Protein AF-A0A531KJ79-F1 (afdb_monomer_lite)

pLDDT: mean 83.93, std 13.71, range [42.25, 98.25]

Sequence (190 aa):
PTGTLLTWETTQPPELKGKVKYKNDMGAVKLILDGQQRITTIYIIVEGKNPPYYRSEEIKNDVSGLYVNIQTLELEYFKKQTMENNPLWVDLTSVFRGKVKASDIRKELKNRGTLTDDLEDLIDENFEAVRSVMDREFPEQIIPVAASIKEAIDIFYIVNASGVNLTDAELALAQISGYWPEARDLFKAK

Foldseek 3Di:
DLDAWEKEWALDAFADQDPDGDDSVVPIDIGTLPCPVVVQLVCCQLQVDGDPRDDPVNCPDDSFQWWAQLQPRDIDHDDCVPPVPQLSTGRSNCLNVVVDDLVVSQVSCVVVVNDDPVVSVSSNVSSVVSNCVVVDDHHYDYHYHPDDPVRSLVVSCVVCVVPDDDDPVVSVVSVCCRVPVVVVVVVVVD

Radius of gyration: 21.68 Å; chains: 1; bounding box: 56×37×57 Å

Structure (mmCIF, N/CA/C/O backbone):
data_AF-A0A531KJ79-F1
#
_entry.id   AF-A0A531KJ79-F1
#
loop_
_atom_site.group_PDB
_atom_site.id
_atom_site.type_symbol
_atom_site.label_atom_id
_atom_site.label_alt_id
_atom_site.label_comp_id
_atom_site.label_asym_id
_atom_site.label_entity_id
_atom_site.label_seq_id
_atom_site.pdbx_PDB_ins_code
_atom_site.Cartn_x
_atom_site.Cartn_y
_atom_site.Cartn_z
_atom_site.occupancy
_atom_site.B_iso_or_equiv
_atom_site.auth_seq_id
_atom_site.auth_comp_id
_atom_site.auth_asym_id
_atom_site.auth_atom_id
_atom_site.pdbx_PDB_model_num
ATOM 1 N N . PRO A 1 1 ? -6.657 9.236 -8.181 1.00 42.97 1 PRO A N 1
ATOM 2 C CA . PRO A 1 1 ? -6.283 8.194 -9.169 1.00 42.97 1 PRO A CA 1
ATOM 3 C C . PRO A 1 1 ? -5.058 7.412 -8.676 1.00 42.97 1 PRO A C 1
ATOM 5 O O . PRO A 1 1 ? -4.003 8.008 -8.502 1.00 42.97 1 PRO A O 1
ATOM 8 N N . THR A 1 2 ? -5.192 6.109 -8.415 1.00 50.97 2 THR A N 1
ATOM 9 C CA . THR A 1 2 ? -4.069 5.236 -8.004 1.00 50.97 2 THR A CA 1
ATOM 10 C C . THR A 1 2 ? -3.023 5.029 -9.110 1.00 50.97 2 THR A C 1
ATOM 12 O O . THR A 1 2 ? -1.931 4.535 -8.829 1.00 50.97 2 THR A O 1
ATOM 15 N N . GLY A 1 3 ? -3.329 5.480 -10.336 1.00 67.88 3 GLY A N 1
ATOM 16 C CA . GLY A 1 3 ? -2.479 5.406 -11.524 1.00 67.88 3 GLY A CA 1
ATOM 17 C C . GLY A 1 3 ? -2.352 3.979 -12.065 1.00 67.88 3 GLY A C 1
ATOM 18 O O . GLY A 1 3 ? -2.650 3.013 -11.373 1.00 67.88 3 GLY A O 1
ATOM 19 N N . THR A 1 4 ? -1.871 3.846 -13.294 1.00 81.25 4 THR A N 1
ATOM 20 C CA . THR A 1 4 ? -1.579 2.551 -13.935 1.00 81.25 4 THR A CA 1
ATOM 21 C C . THR A 1 4 ? -0.133 2.148 -13.637 1.00 81.25 4 THR A C 1
ATOM 23 O O . THR A 1 4 ? 0.707 3.027 -13.439 1.00 81.25 4 THR A O 1
ATOM 26 N N . LEU A 1 5 ? 0.174 0.856 -13.542 1.00 86.56 5 LEU A N 1
ATOM 27 C CA . LEU A 1 5 ? 1.553 0.361 -13.585 1.00 86.56 5 LEU A CA 1
ATOM 28 C C . LEU A 1 5 ? 2.001 0.274 -15.043 1.00 86.56 5 LEU A C 1
ATOM 30 O O . LEU A 1 5 ? 1.233 -0.191 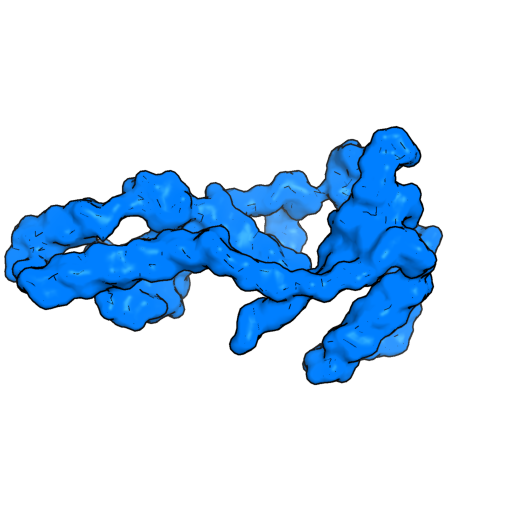-15.881 1.00 86.56 5 LEU A O 1
ATOM 34 N N . LEU A 1 6 ? 3.231 0.687 -15.340 1.00 89.19 6 LEU A N 1
ATOM 35 C CA . LEU A 1 6 ? 3.851 0.417 -16.636 1.00 89.19 6 LEU A CA 1
ATOM 36 C C . LEU A 1 6 ? 4.895 -0.672 -16.447 1.00 89.19 6 LEU A C 1
ATOM 38 O O . LEU A 1 6 ? 5.863 -0.478 -15.703 1.00 89.19 6 LEU A O 1
ATOM 42 N N . THR A 1 7 ? 4.710 -1.799 -17.120 1.00 91.50 7 THR A N 1
ATOM 43 C CA . THR A 1 7 ? 5.644 -2.919 -17.083 1.00 91.50 7 THR A CA 1
ATOM 44 C C . THR A 1 7 ? 6.172 -3.247 -18.469 1.00 91.50 7 THR A C 1
ATOM 46 O O . THR A 1 7 ? 5.567 -2.904 -19.479 1.00 91.50 7 THR A O 1
ATOM 49 N N . TRP A 1 8 ? 7.336 -3.883 -18.526 1.00 92.81 8 TRP A N 1
ATOM 50 C CA . TRP A 1 8 ? 7.955 -4.332 -19.765 1.00 92.81 8 TRP A CA 1
ATOM 51 C C . TRP A 1 8 ? 8.388 -5.780 -19.638 1.00 92.81 8 TRP A C 1
ATOM 53 O O . TRP A 1 8 ? 9.169 -6.129 -18.753 1.00 92.81 8 TRP A O 1
ATOM 63 N N . GLU A 1 9 ? 7.858 -6.625 -20.513 1.00 92.75 9 GLU A N 1
ATOM 64 C CA . GLU A 1 9 ? 8.283 -8.012 -20.629 1.00 92.75 9 GLU A CA 1
ATOM 65 C C . GLU A 1 9 ? 9.467 -8.104 -21.593 1.00 92.75 9 GLU A C 1
ATOM 67 O O . GLU A 1 9 ? 9.436 -7.501 -22.659 1.00 92.75 9 GLU A O 1
ATOM 72 N N . THR A 1 10 ? 10.527 -8.833 -21.241 1.00 89.00 10 THR A N 1
ATOM 73 C CA . THR A 1 10 ? 11.726 -8.952 -22.086 1.00 89.00 10 THR A CA 1
ATOM 74 C C . THR A 1 10 ? 12.512 -10.230 -21.806 1.00 89.00 10 THR A C 1
ATOM 76 O O . THR A 1 10 ? 12.619 -10.674 -20.664 1.00 89.00 10 THR A O 1
ATOM 79 N N . THR A 1 11 ? 13.098 -10.823 -22.847 1.00 87.44 11 THR A N 1
ATOM 80 C CA . THR A 1 11 ? 14.079 -11.924 -22.741 1.00 87.44 11 THR A CA 1
ATOM 81 C C . THR A 1 11 ? 15.524 -11.417 -22.719 1.00 87.44 11 THR A C 1
ATOM 83 O O . THR A 1 11 ? 16.467 -12.202 -22.713 1.00 87.44 11 THR A O 1
ATOM 86 N N . GLN A 1 12 ? 15.716 -10.101 -22.778 1.00 84.38 12 GLN A N 1
ATOM 87 C CA . GLN A 1 12 ? 17.018 -9.440 -22.738 1.00 84.38 12 GLN A CA 1
ATOM 88 C C . GLN A 1 12 ? 16.946 -8.261 -21.760 1.00 84.38 12 GLN A C 1
ATOM 90 O O . GLN A 1 12 ? 17.046 -7.102 -22.174 1.00 84.38 12 GLN A O 1
ATOM 95 N N . PRO A 1 13 ? 16.694 -8.525 -20.465 1.00 82.38 13 PRO A N 1
ATOM 96 C CA . PRO A 1 13 ? 16.628 -7.458 -19.483 1.00 82.38 13 PRO A CA 1
ATOM 97 C C . PRO A 1 13 ? 17.999 -6.782 -19.313 1.00 82.38 13 PRO A C 1
ATOM 99 O O . PRO A 1 13 ? 19.030 -7.456 -19.414 1.00 82.38 13 PRO A O 1
ATOM 102 N N . PRO A 1 14 ? 18.033 -5.474 -18.994 1.00 79.38 14 PRO A N 1
ATOM 103 C CA . PRO A 1 14 ? 19.239 -4.836 -18.473 1.00 79.38 14 PRO A CA 1
ATOM 104 C C . PRO A 1 14 ? 19.623 -5.450 -17.115 1.00 79.38 14 PRO A C 1
ATOM 106 O O . PRO A 1 14 ? 18.902 -6.285 -16.562 1.00 79.38 14 PRO A O 1
ATOM 109 N N . GLU A 1 15 ? 20.755 -5.033 -16.541 1.00 78.06 15 GLU A N 1
ATOM 110 C CA . GLU A 1 15 ? 21.161 -5.539 -15.228 1.00 78.06 15 GLU A CA 1
ATOM 111 C C . GLU A 1 15 ? 20.085 -5.263 -14.163 1.00 78.06 15 GLU A C 1
ATOM 113 O O . GLU A 1 15 ? 19.646 -4.131 -13.945 1.00 78.06 15 GLU A O 1
ATOM 118 N N . LEU A 1 16 ? 19.647 -6.334 -13.498 1.00 75.88 16 LEU A N 1
ATOM 119 C CA . LEU A 1 16 ? 18.601 -6.289 -12.485 1.00 75.88 16 LEU A CA 1
ATOM 120 C C . LEU A 1 16 ? 19.206 -6.117 -11.094 1.00 75.88 16 LEU A C 1
ATOM 122 O O . LEU A 1 16 ? 20.228 -6.717 -10.758 1.00 75.88 16 LEU A O 1
ATOM 126 N N . LYS A 1 17 ? 18.529 -5.342 -10.242 1.00 69.44 17 LYS A N 1
ATOM 127 C CA . LYS A 1 17 ? 18.877 -5.270 -8.820 1.00 69.44 17 LYS A CA 1
ATOM 128 C C . LYS A 1 17 ? 18.601 -6.609 -8.131 1.00 69.44 17 LYS A C 1
ATOM 130 O O . LYS A 1 17 ? 17.535 -7.194 -8.302 1.00 69.44 17 LYS A O 1
ATOM 135 N N . GLY A 1 18 ? 19.520 -7.030 -7.265 1.00 69.19 18 GLY A N 1
ATOM 136 C CA . GLY A 1 18 ? 19.362 -8.204 -6.407 1.00 69.19 18 GLY A CA 1
ATOM 137 C C . GLY A 1 18 ? 20.506 -9.204 -6.547 1.00 69.19 18 GLY A C 1
ATOM 138 O O . GLY A 1 18 ? 21.488 -8.969 -7.242 1.00 69.19 18 GLY A O 1
ATOM 139 N N . LYS A 1 19 ? 20.397 -10.333 -5.840 1.00 69.12 19 LYS A N 1
ATOM 140 C CA . LYS A 1 19 ? 21.416 -11.401 -5.872 1.00 69.12 19 LYS A CA 1
ATOM 141 C C . LYS A 1 19 ? 21.284 -12.317 -7.092 1.00 69.12 19 LYS A C 1
ATOM 143 O O . LYS A 1 19 ? 22.235 -13.013 -7.437 1.00 69.12 19 LYS A O 1
ATOM 148 N N . VAL A 1 20 ? 20.102 -12.356 -7.705 1.00 73.12 20 VAL A N 1
ATOM 149 C CA . VAL A 1 20 ? 19.799 -13.238 -8.833 1.00 73.12 20 VAL A CA 1
ATOM 150 C C . VAL A 1 20 ? 20.130 -12.504 -10.125 1.00 73.12 20 VAL A C 1
ATOM 152 O O . VAL A 1 20 ? 19.496 -11.504 -10.448 1.00 73.12 20 VAL A O 1
ATOM 155 N N . LYS A 1 21 ? 21.121 -13.010 -10.861 1.00 77.69 21 LYS A N 1
ATOM 156 C CA . LYS A 1 21 ? 21.408 -12.552 -12.222 1.00 77.69 21 LYS A CA 1
ATOM 157 C C . LYS A 1 21 ? 20.504 -13.281 -13.209 1.00 77.69 21 LYS A C 1
ATOM 159 O O . LYS A 1 21 ? 20.302 -14.488 -13.066 1.00 77.69 21 LYS A O 1
ATOM 164 N N . TYR A 1 22 ? 19.992 -12.547 -14.194 1.00 79.19 22 TYR A N 1
ATOM 165 C CA . TYR A 1 22 ? 19.220 -13.127 -15.287 1.00 79.19 22 TYR A CA 1
ATOM 166 C C . TYR A 1 22 ? 20.048 -14.185 -16.027 1.00 79.19 22 TYR A C 1
ATOM 168 O O . TYR A 1 22 ? 21.250 -14.011 -16.247 1.00 79.19 22 TYR A O 1
ATOM 176 N N . LYS A 1 23 ? 19.395 -15.282 -16.402 1.00 80.06 23 LYS A N 1
ATOM 177 C CA . LYS A 1 23 ? 19.946 -16.341 -17.244 1.00 80.06 23 LYS A CA 1
ATOM 178 C C . LYS A 1 23 ? 18.941 -16.641 -18.352 1.00 80.06 23 LYS A C 1
ATOM 180 O O . LYS A 1 23 ? 17.738 -16.574 -18.124 1.00 80.06 23 LYS A O 1
ATOM 185 N N . ASN A 1 24 ? 19.430 -17.006 -19.534 1.00 77.25 24 ASN A N 1
ATOM 186 C CA . ASN A 1 24 ? 18.585 -17.216 -20.717 1.00 77.25 24 ASN A CA 1
ATOM 187 C C . ASN A 1 24 ? 17.544 -18.342 -20.548 1.00 77.25 24 ASN A C 1
ATOM 189 O O . ASN A 1 24 ? 16.554 -18.371 -21.271 1.00 77.25 24 ASN A O 1
ATOM 193 N N . ASP A 1 25 ? 17.746 -19.260 -19.601 1.00 83.25 25 ASP A N 1
ATOM 194 C CA . ASP A 1 25 ? 16.801 -20.329 -19.254 1.00 83.25 25 ASP A CA 1
ATOM 195 C C . ASP A 1 25 ? 15.598 -19.841 -18.425 1.00 83.25 25 ASP A C 1
ATOM 197 O O . ASP A 1 25 ? 14.619 -20.570 -18.289 1.00 83.25 25 ASP A O 1
ATOM 201 N N . MET A 1 26 ? 15.629 -18.604 -17.913 1.00 83.44 26 MET A N 1
ATOM 202 C CA . MET A 1 26 ? 14.527 -17.996 -17.156 1.00 83.44 26 MET A CA 1
ATOM 203 C C . MET A 1 26 ? 13.376 -17.499 -18.047 1.00 83.44 26 MET A C 1
ATOM 205 O O . MET A 1 26 ? 12.314 -17.163 -17.529 1.00 83.44 26 MET A O 1
ATOM 209 N N . GLY A 1 27 ? 13.563 -17.447 -19.372 1.00 86.88 27 GLY A N 1
ATOM 210 C CA . GLY A 1 27 ? 12.553 -16.949 -20.308 1.00 86.88 27 GLY A CA 1
ATOM 211 C C . GLY A 1 27 ? 12.347 -15.433 -20.220 1.00 86.88 27 GLY A C 1
ATOM 212 O O . GLY A 1 27 ? 13.274 -14.691 -19.889 1.00 86.88 27 GLY A O 1
ATOM 213 N N . ALA A 1 28 ? 11.149 -14.956 -20.565 1.00 85.94 28 ALA A N 1
ATOM 214 C CA . ALA A 1 28 ? 10.816 -13.538 -20.459 1.00 85.94 28 ALA A CA 1
ATOM 215 C C . ALA A 1 28 ? 10.601 -13.141 -18.990 1.00 85.94 28 ALA A C 1
ATOM 217 O O . ALA A 1 28 ? 9.879 -13.814 -18.256 1.00 85.94 28 ALA A O 1
ATOM 218 N N . VAL A 1 29 ? 11.206 -12.031 -18.573 1.00 87.62 29 VAL A N 1
ATOM 219 C CA . VAL A 1 29 ? 10.975 -11.405 -17.265 1.00 87.62 29 VAL A CA 1
ATOM 220 C C . VAL A 1 29 ? 10.136 -10.150 -17.424 1.00 87.62 29 VAL A C 1
ATOM 222 O O . VAL A 1 29 ? 10.207 -9.488 -18.456 1.00 87.62 29 VAL A O 1
ATOM 225 N N . LYS A 1 30 ? 9.381 -9.796 -16.383 1.00 88.88 30 LYS A N 1
ATOM 226 C CA . LYS A 1 30 ? 8.569 -8.580 -16.329 1.00 88.88 30 LYS A CA 1
ATOM 227 C C . LYS A 1 30 ? 9.237 -7.537 -15.432 1.00 88.88 30 LYS A C 1
ATOM 229 O O . LYS A 1 30 ? 9.498 -7.792 -14.258 1.00 88.88 30 LYS A O 1
ATOM 234 N N . LEU A 1 31 ? 9.515 -6.366 -15.992 1.00 88.44 31 LEU A N 1
ATOM 235 C CA . LEU A 1 31 ? 10.171 -5.242 -15.327 1.00 88.44 31 LEU A CA 1
ATOM 236 C C . LEU A 1 31 ? 9.155 -4.144 -15.034 1.00 88.44 31 LEU A C 1
ATOM 238 O O . LEU A 1 31 ? 8.346 -3.821 -15.892 1.00 88.44 31 LEU A O 1
ATOM 242 N N . ILE A 1 32 ? 9.216 -3.538 -13.849 1.00 87.19 32 ILE A N 1
ATOM 243 C CA . ILE A 1 32 ? 8.382 -2.378 -13.503 1.00 87.19 32 ILE A CA 1
ATOM 244 C C . ILE A 1 32 ? 9.120 -1.116 -13.945 1.00 87.19 32 ILE A C 1
ATOM 246 O O . ILE A 1 32 ? 10.174 -0.798 -13.389 1.00 87.19 32 ILE A O 1
ATOM 250 N N . LEU A 1 33 ? 8.569 -0.400 -14.922 1.00 85.44 33 LEU A N 1
ATOM 251 C CA . LEU A 1 33 ? 9.125 0.855 -15.426 1.00 85.44 33 LEU A CA 1
ATOM 252 C C . LEU A 1 33 ? 8.558 2.056 -14.668 1.00 85.44 33 LEU A C 1
ATOM 254 O O . LEU A 1 33 ? 9.326 2.891 -14.205 1.00 85.44 33 LEU A O 1
ATOM 258 N N . ASP A 1 34 ? 7.238 2.097 -14.464 1.00 84.88 34 ASP A N 1
ATOM 259 C CA . ASP A 1 34 ? 6.574 3.110 -13.636 1.00 84.88 34 ASP A CA 1
ATOM 260 C C . ASP A 1 34 ? 5.753 2.481 -12.501 1.00 84.88 34 ASP A C 1
ATOM 262 O O . ASP A 1 34 ? 5.201 1.389 -12.630 1.00 84.88 34 ASP A O 1
ATOM 266 N N . GLY A 1 35 ? 5.675 3.187 -11.369 1.00 83.31 35 GLY A N 1
ATOM 267 C CA . GLY A 1 35 ? 4.962 2.735 -10.173 1.00 83.31 35 GLY A CA 1
ATOM 268 C C . GLY A 1 35 ? 5.824 1.998 -9.146 1.00 83.31 35 GLY A C 1
ATOM 269 O O . GLY A 1 35 ? 5.292 1.473 -8.169 1.00 83.31 35 GLY A O 1
ATOM 270 N N . GLN A 1 36 ? 7.153 2.020 -9.299 1.00 83.62 36 GLN A N 1
ATOM 271 C CA . GLN A 1 36 ? 8.089 1.394 -8.354 1.00 83.62 36 GLN A CA 1
ATOM 272 C C . GLN A 1 36 ? 7.919 1.906 -6.915 1.00 83.62 36 GLN A C 1
ATOM 274 O O . GLN A 1 36 ? 7.925 1.118 -5.972 1.00 83.62 36 GLN A O 1
ATOM 279 N N . GLN A 1 37 ? 7.734 3.217 -6.719 1.00 82.44 37 GLN A N 1
ATOM 280 C CA . GLN A 1 37 ? 7.513 3.771 -5.376 1.00 82.44 37 GLN A CA 1
ATOM 281 C C . GLN A 1 37 ? 6.159 3.333 -4.806 1.00 82.44 37 GLN A C 1
ATOM 283 O O . GLN A 1 37 ? 6.095 2.908 -3.659 1.00 82.44 37 GLN A O 1
ATOM 288 N N . ARG A 1 38 ? 5.100 3.349 -5.629 1.00 86.19 38 ARG A N 1
ATOM 289 C CA . ARG A 1 38 ? 3.742 2.941 -5.233 1.00 86.19 38 ARG A CA 1
ATOM 290 C C . ARG A 1 38 ? 3.712 1.488 -4.758 1.00 86.19 38 ARG A C 1
ATOM 292 O O . ARG A 1 38 ? 3.245 1.221 -3.654 1.00 86.19 38 ARG A O 1
ATOM 299 N N . ILE A 1 39 ? 4.270 0.563 -5.544 1.00 87.25 39 ILE A N 1
ATOM 300 C CA . ILE A 1 39 ? 4.302 -0.859 -5.174 1.00 87.25 39 ILE A CA 1
ATOM 301 C C . ILE A 1 39 ? 5.197 -1.110 -3.955 1.00 87.25 39 ILE A C 1
ATOM 303 O O . ILE A 1 39 ? 4.878 -1.951 -3.120 1.00 87.25 39 ILE A O 1
ATOM 307 N N . THR A 1 40 ? 6.278 -0.338 -3.806 1.00 87.81 40 THR A N 1
ATOM 308 C CA . THR A 1 40 ? 7.154 -0.406 -2.629 1.00 87.81 40 THR A CA 1
ATOM 309 C C . THR A 1 40 ? 6.420 0.035 -1.368 1.00 87.81 40 THR A C 1
ATOM 311 O O . THR A 1 40 ? 6.496 -0.651 -0.355 1.00 87.81 40 THR A O 1
ATOM 314 N N . THR A 1 41 ? 5.666 1.135 -1.427 1.00 88.56 41 THR A N 1
ATOM 315 C CA . THR A 1 41 ? 4.854 1.611 -0.302 1.00 88.56 41 THR A CA 1
ATOM 316 C C . THR A 1 41 ? 3.797 0.588 0.097 1.00 88.56 41 THR A C 1
ATOM 318 O O . THR A 1 41 ? 3.697 0.256 1.276 1.00 88.56 41 THR A O 1
ATOM 321 N N . ILE A 1 42 ? 3.061 0.038 -0.875 1.00 89.81 42 ILE A N 1
ATOM 322 C CA . ILE A 1 42 ? 2.069 -1.017 -0.620 1.00 89.81 42 ILE A CA 1
ATOM 323 C C . ILE A 1 42 ? 2.744 -2.229 0.027 1.00 89.81 42 ILE A C 1
ATOM 325 O O . ILE A 1 42 ? 2.274 -2.702 1.056 1.00 89.81 42 ILE A O 1
ATOM 329 N N . TYR A 1 43 ? 3.875 -2.692 -0.516 1.00 90.94 43 TYR A N 1
ATOM 330 C CA . TYR A 1 43 ? 4.618 -3.816 0.052 1.00 90.94 43 TYR A CA 1
ATOM 331 C C . TYR A 1 43 ? 5.001 -3.559 1.512 1.00 90.94 43 TYR A C 1
ATOM 333 O O . TYR A 1 43 ? 4.771 -4.418 2.355 1.00 90.94 43 TYR A O 1
ATOM 341 N N . ILE A 1 44 ? 5.558 -2.386 1.833 1.00 92.19 44 ILE A N 1
ATOM 342 C CA . ILE A 1 44 ? 5.994 -2.067 3.201 1.00 92.19 44 ILE A CA 1
ATOM 343 C C . ILE A 1 44 ? 4.808 -2.060 4.167 1.00 92.19 44 ILE A C 1
ATOM 345 O O . ILE A 1 44 ? 4.920 -2.634 5.247 1.00 92.19 44 ILE A O 1
ATOM 349 N N . ILE A 1 45 ? 3.679 -1.462 3.780 1.00 92.50 45 ILE A N 1
ATOM 350 C CA . ILE A 1 45 ? 2.472 -1.403 4.618 1.00 92.50 45 ILE A CA 1
ATOM 351 C C . ILE A 1 45 ? 1.875 -2.800 4.818 1.00 92.50 45 ILE A C 1
ATOM 353 O O . ILE A 1 45 ? 1.478 -3.151 5.921 1.00 92.50 45 ILE A O 1
ATOM 357 N N . VAL A 1 46 ? 1.818 -3.621 3.770 1.00 92.69 46 VAL A N 1
ATOM 358 C CA . VAL A 1 46 ? 1.206 -4.958 3.837 1.00 92.69 46 VAL A CA 1
ATOM 359 C C . VAL A 1 46 ? 2.103 -5.949 4.581 1.00 92.69 46 VAL A C 1
ATOM 361 O O . VAL A 1 46 ? 1.640 -6.705 5.436 1.00 92.69 46 VAL A O 1
ATOM 364 N N . GLU A 1 47 ? 3.403 -5.953 4.285 1.00 92.19 47 GLU A N 1
ATOM 365 C CA . GLU A 1 47 ? 4.357 -6.908 4.854 1.00 92.19 47 GLU A CA 1
ATOM 366 C C . GLU A 1 47 ? 4.946 -6.457 6.195 1.00 92.19 47 GLU A C 1
ATOM 368 O O . GLU A 1 47 ? 5.430 -7.293 6.965 1.00 92.19 47 GLU A O 1
ATOM 373 N N . GLY A 1 48 ? 4.933 -5.154 6.485 1.00 91.81 48 GLY A N 1
ATOM 374 C CA . GLY A 1 48 ? 5.568 -4.566 7.666 1.00 91.81 48 GLY A CA 1
ATOM 375 C C . GLY A 1 48 ? 7.096 -4.626 7.640 1.00 91.81 48 GLY A C 1
ATOM 376 O O . GLY A 1 48 ? 7.731 -4.619 8.694 1.00 91.81 48 GLY A O 1
ATOM 377 N N . LYS A 1 49 ? 7.701 -4.770 6.456 1.00 91.00 49 LYS A N 1
ATOM 378 C CA . LYS A 1 49 ? 9.155 -4.867 6.260 1.00 91.00 49 LYS A CA 1
ATOM 379 C C . LYS A 1 49 ? 9.559 -4.330 4.892 1.00 91.00 49 LYS A C 1
ATOM 381 O O . LYS A 1 49 ? 8.774 -4.341 3.946 1.00 91.00 49 LYS A O 1
ATOM 386 N N . ASN A 1 50 ? 10.823 -3.944 4.774 1.00 89.69 50 ASN A N 1
ATOM 387 C CA . ASN A 1 50 ? 11.394 -3.492 3.510 1.00 89.69 50 ASN A CA 1
ATOM 388 C C . ASN A 1 50 ? 11.430 -4.633 2.473 1.00 89.69 50 ASN A C 1
ATOM 390 O O . ASN A 1 50 ? 11.673 -5.791 2.846 1.00 89.69 50 ASN A O 1
ATOM 394 N N . PRO A 1 51 ? 11.216 -4.344 1.174 1.00 87.75 51 PRO A N 1
ATOM 395 C CA . PRO A 1 51 ? 11.401 -5.342 0.132 1.00 87.75 51 PRO A CA 1
ATOM 396 C C . PRO A 1 51 ? 12.844 -5.867 0.111 1.00 87.75 51 PRO A C 1
ATOM 398 O O . PRO A 1 51 ? 13.780 -5.087 0.282 1.00 87.75 51 PRO A O 1
ATOM 401 N N . PRO A 1 52 ? 13.065 -7.167 -0.156 1.00 84.25 52 PRO A N 1
ATOM 402 C CA . PRO A 1 52 ? 14.383 -7.803 -0.037 1.00 84.25 52 PRO A CA 1
ATOM 403 C C . PRO A 1 52 ? 15.422 -7.309 -1.061 1.00 84.25 52 PRO A C 1
ATOM 405 O O . PRO A 1 52 ? 16.595 -7.669 -0.974 1.00 84.25 52 PRO A O 1
ATOM 408 N N . TYR A 1 53 ? 14.991 -6.521 -2.048 1.00 79.81 53 TYR A N 1
ATOM 409 C CA . TYR A 1 53 ? 15.812 -5.945 -3.113 1.00 79.81 53 TYR A CA 1
ATOM 410 C C . TYR A 1 53 ? 16.176 -4.466 -2.890 1.00 79.81 53 TYR A C 1
ATOM 412 O O . TYR A 1 53 ? 16.917 -3.911 -3.702 1.00 79.81 53 TYR A O 1
ATOM 420 N N . TYR A 1 54 ? 15.700 -3.841 -1.808 1.00 81.12 54 TYR A N 1
ATOM 421 C CA . TYR A 1 54 ? 16.149 -2.519 -1.365 1.00 81.12 54 TYR A CA 1
ATOM 422 C C . TYR A 1 54 ? 16.973 -2.632 -0.085 1.00 81.12 54 TYR A C 1
ATOM 424 O O . TYR A 1 54 ? 16.651 -3.413 0.812 1.00 81.12 54 TYR A O 1
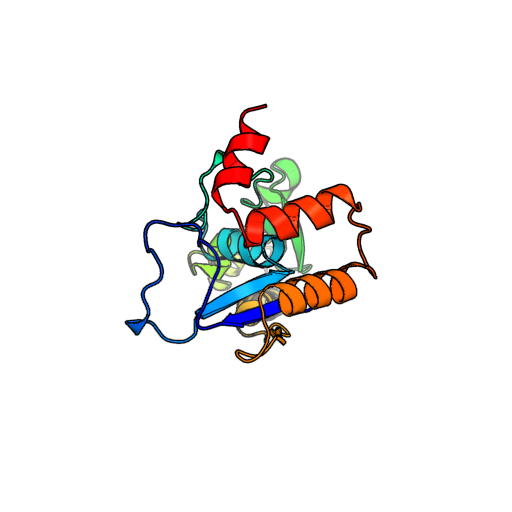ATOM 432 N N . ARG A 1 55 ? 18.024 -1.819 0.021 1.00 79.50 55 ARG A N 1
ATOM 433 C CA . ARG A 1 55 ? 18.671 -1.544 1.308 1.00 79.50 55 ARG A CA 1
ATOM 434 C C . ARG A 1 55 ? 17.888 -0.470 2.060 1.00 79.50 55 ARG A C 1
ATOM 436 O O . ARG A 1 55 ? 17.221 0.357 1.439 1.00 79.50 55 ARG A O 1
ATOM 443 N N . SER A 1 56 ? 17.982 -0.458 3.387 1.00 77.06 56 SER A N 1
ATOM 444 C CA . SER A 1 56 ? 17.245 0.499 4.223 1.00 77.06 56 SER A CA 1
ATOM 445 C C . SER A 1 56 ? 17.563 1.955 3.869 1.00 77.06 56 SER A C 1
ATOM 447 O O . SER A 1 56 ? 16.675 2.796 3.912 1.00 77.06 56 SER A O 1
ATOM 449 N N . GLU A 1 57 ? 18.790 2.250 3.433 1.00 80.44 57 GLU A N 1
ATOM 450 C CA . GLU A 1 57 ? 19.222 3.603 3.059 1.00 80.44 57 GLU A CA 1
ATOM 451 C C . GLU A 1 57 ? 18.623 4.074 1.720 1.00 80.44 57 GLU A C 1
ATOM 453 O O . GLU A 1 57 ? 18.645 5.263 1.405 1.00 80.44 57 GLU A O 1
ATOM 458 N N . GLU A 1 58 ? 18.089 3.155 0.908 1.00 77.25 58 GLU A N 1
ATOM 459 C CA . GLU A 1 58 ? 17.423 3.482 -0.359 1.00 77.25 58 GLU A CA 1
ATOM 460 C C . GLU A 1 58 ? 15.962 3.915 -0.154 1.00 77.25 58 GLU A C 1
ATOM 462 O O . GLU A 1 58 ? 15.367 4.519 -1.051 1.00 77.25 58 GLU A O 1
ATOM 467 N N . ILE A 1 59 ? 15.387 3.642 1.022 1.00 78.81 59 ILE A N 1
ATOM 468 C CA . ILE A 1 59 ? 14.019 4.014 1.384 1.00 78.81 59 ILE A CA 1
ATOM 469 C C . ILE A 1 59 ? 14.072 5.364 2.098 1.00 78.81 59 ILE A C 1
ATOM 471 O O . ILE A 1 59 ? 14.301 5.459 3.298 1.00 78.81 59 ILE A O 1
ATOM 475 N N . LYS A 1 60 ? 13.888 6.435 1.320 1.00 75.00 60 LYS A N 1
ATOM 476 C CA . LYS A 1 60 ? 13.987 7.819 1.816 1.00 75.00 60 LYS A CA 1
ATOM 477 C C . LYS A 1 60 ? 12.847 8.220 2.753 1.00 75.00 60 LYS A C 1
ATOM 479 O O . LYS A 1 60 ? 13.046 9.072 3.609 1.00 75.00 60 LYS A O 1
ATOM 484 N N . ASN A 1 61 ? 11.671 7.628 2.559 1.00 74.56 61 ASN A N 1
ATOM 485 C CA . ASN A 1 61 ? 10.472 7.928 3.329 1.00 74.56 61 ASN A CA 1
ATOM 486 C C . ASN A 1 61 ? 10.035 6.659 4.050 1.00 74.56 61 ASN A C 1
ATOM 488 O O . ASN A 1 61 ? 9.675 5.677 3.396 1.00 74.56 61 ASN A O 1
ATOM 492 N N . ASP A 1 62 ? 10.063 6.691 5.378 1.00 77.56 62 ASP A N 1
ATOM 493 C CA . ASP A 1 62 ? 9.445 5.646 6.179 1.00 77.56 62 ASP A CA 1
ATOM 494 C C . ASP A 1 62 ? 7.923 5.800 6.089 1.00 77.56 62 ASP A C 1
ATOM 496 O O . ASP A 1 62 ? 7.355 6.804 6.512 1.00 77.56 62 ASP A O 1
ATOM 500 N N . VAL A 1 63 ? 7.285 4.818 5.460 1.00 82.69 63 VAL A N 1
ATOM 501 C CA . VAL A 1 63 ? 5.827 4.740 5.297 1.00 82.69 63 VAL A CA 1
ATOM 502 C C . VAL A 1 63 ? 5.194 3.781 6.307 1.00 82.69 63 VAL A C 1
ATOM 504 O O . VAL A 1 63 ? 4.002 3.488 6.218 1.00 82.69 63 VAL A O 1
ATOM 507 N N . SER A 1 64 ? 5.987 3.253 7.245 1.00 82.69 64 SER A N 1
ATOM 508 C CA . SER A 1 64 ? 5.483 2.445 8.350 1.00 82.69 64 SER A CA 1
ATOM 509 C C . SER A 1 64 ? 4.700 3.302 9.352 1.00 82.69 64 SER A C 1
ATOM 511 O O . SER A 1 64 ? 4.806 4.529 9.386 1.00 82.69 64 SER A O 1
ATOM 513 N N . GLY A 1 65 ? 3.862 2.653 10.163 1.00 87.50 65 GLY A N 1
ATOM 514 C CA . GLY A 1 65 ? 3.066 3.353 11.173 1.00 87.50 65 GLY A CA 1
ATOM 515 C C . GLY A 1 65 ? 1.949 4.219 10.587 1.00 87.50 65 GLY A C 1
ATOM 516 O O . GLY A 1 65 ? 1.610 5.250 11.172 1.00 87.50 65 GLY A O 1
ATOM 517 N N . LEU A 1 66 ? 1.395 3.807 9.443 1.00 94.38 66 LEU A N 1
ATOM 518 C CA . LEU A 1 66 ? 0.163 4.356 8.886 1.00 94.38 66 LEU A CA 1
ATOM 519 C C . LEU A 1 66 ? -1.043 3.677 9.550 1.00 94.38 66 LEU A C 1
ATOM 521 O O . LEU A 1 66 ? -1.178 2.452 9.519 1.00 94.38 66 LEU A O 1
ATOM 525 N N . TYR A 1 67 ? -1.913 4.481 10.148 1.00 96.81 67 TYR A N 1
ATOM 526 C CA . TYR A 1 67 ? -3.105 4.032 10.857 1.00 96.81 67 TYR A CA 1
ATOM 527 C C . TYR A 1 67 ? -4.350 4.395 10.060 1.00 96.81 67 TYR A C 1
ATOM 529 O O . TYR A 1 67 ? -4.384 5.418 9.375 1.00 96.81 67 TYR A O 1
ATOM 537 N N . VAL A 1 68 ? -5.379 3.564 10.192 1.00 97.44 68 VAL A N 1
ATOM 538 C CA . VAL A 1 68 ? -6.726 3.827 9.695 1.00 97.44 68 VAL A CA 1
ATOM 539 C C . VAL A 1 68 ? -7.675 4.008 10.868 1.00 97.44 68 VAL A C 1
ATOM 541 O O . VAL A 1 68 ? -7.647 3.229 11.822 1.00 97.44 68 VAL A O 1
ATOM 544 N N . ASN A 1 69 ? -8.523 5.027 10.807 1.00 98.12 69 ASN A N 1
ATOM 545 C CA . ASN A 1 69 ? -9.676 5.111 11.683 1.00 98.12 69 ASN A CA 1
ATOM 546 C C . ASN A 1 69 ? -10.794 4.239 11.104 1.00 98.12 69 ASN A C 1
ATOM 548 O O . ASN A 1 69 ? -11.329 4.539 10.043 1.00 98.12 69 ASN A O 1
ATOM 552 N N . ILE A 1 70 ? -11.161 3.159 11.784 1.00 97.81 70 ILE A N 1
ATOM 553 C CA . ILE A 1 70 ? -12.144 2.193 11.274 1.00 97.81 70 ILE A CA 1
ATOM 554 C C . ILE A 1 70 ? -13.566 2.770 11.230 1.00 97.81 70 ILE A C 1
ATOM 556 O O . ILE A 1 70 ? -14.399 2.268 10.489 1.00 97.81 70 ILE A O 1
ATOM 560 N N . GLN A 1 71 ? -13.858 3.856 11.946 1.00 97.06 71 GLN A N 1
ATOM 561 C CA . GLN A 1 71 ? -15.154 4.524 11.839 1.00 97.06 71 GLN A CA 1
ATOM 562 C C . GLN A 1 71 ? -15.219 5.464 10.624 1.00 97.06 71 GLN A C 1
ATOM 564 O O . GLN A 1 71 ? -16.233 5.496 9.932 1.00 97.06 71 GLN A O 1
ATOM 569 N N . THR A 1 72 ? -14.163 6.245 10.370 1.00 97.12 72 THR A N 1
ATOM 570 C CA . THR A 1 72 ? -14.169 7.320 9.354 1.00 97.12 72 THR A CA 1
ATOM 571 C C . THR A 1 72 ? -13.422 6.977 8.064 1.00 97.12 72 THR A C 1
ATOM 573 O O . THR A 1 72 ? -13.531 7.714 7.088 1.00 97.12 72 THR A O 1
ATOM 576 N N . LEU A 1 73 ? -12.660 5.879 8.050 1.00 97.25 73 LEU A N 1
ATOM 577 C CA . LEU A 1 73 ? -11.697 5.493 7.008 1.00 97.25 73 LEU A CA 1
ATOM 578 C C . LEU A 1 73 ? -10.572 6.516 6.772 1.00 97.25 73 LEU A C 1
ATOM 580 O O . LEU A 1 73 ? -9.865 6.453 5.764 1.00 97.25 73 LEU A O 1
ATOM 584 N N . GLU A 1 74 ? -10.369 7.446 7.705 1.00 96.94 74 GLU A N 1
ATOM 585 C CA . GLU A 1 74 ? -9.263 8.399 7.643 1.00 96.94 74 GLU A CA 1
ATOM 586 C C . GLU A 1 74 ? -7.921 7.690 7.832 1.00 96.94 74 GLU A C 1
ATOM 588 O O . GLU A 1 74 ? -7.781 6.809 8.682 1.00 96.94 74 GLU A O 1
ATOM 593 N N . LEU A 1 75 ? -6.925 8.104 7.045 1.00 95.00 75 LEU A N 1
ATOM 594 C CA . LEU A 1 75 ? -5.561 7.591 7.105 1.00 95.00 75 LEU A CA 1
ATOM 595 C C . LEU A 1 75 ? -4.623 8.652 7.661 1.00 95.00 75 LEU A C 1
ATOM 597 O O . LEU A 1 75 ? -4.513 9.742 7.100 1.00 95.00 75 LEU A O 1
ATOM 601 N N . GLU A 1 76 ? -3.896 8.314 8.720 1.00 95.25 76 GLU A N 1
ATOM 602 C CA . GLU A 1 76 ? -2.914 9.207 9.323 1.00 95.25 76 GLU A CA 1
ATOM 603 C C . GLU A 1 76 ? -1.713 8.440 9.879 1.00 95.25 76 GLU A C 1
ATOM 605 O O . GLU A 1 76 ? -1.823 7.302 10.332 1.00 95.25 76 GLU A O 1
ATOM 610 N N . TYR A 1 77 ? -0.546 9.085 9.882 1.00 93.88 77 TYR A N 1
ATOM 611 C CA . TYR A 1 77 ? 0.591 8.594 10.657 1.00 93.88 77 TYR A CA 1
ATOM 612 C C . TYR A 1 77 ? 0.304 8.702 12.153 1.00 93.88 77 TYR A C 1
ATOM 614 O O . TYR A 1 77 ? -0.418 9.602 12.584 1.00 93.88 77 TYR A O 1
ATOM 622 N N . PHE A 1 78 ? 0.906 7.811 12.943 1.00 92.62 78 PHE A N 1
ATOM 623 C CA . PHE A 1 78 ? 0.651 7.740 14.379 1.00 92.62 78 PHE A CA 1
ATOM 624 C C . PHE A 1 78 ? 0.807 9.090 15.098 1.00 92.62 78 PHE A C 1
ATOM 626 O O . PHE A 1 78 ? 1.891 9.677 15.141 1.00 92.62 78 PHE A O 1
ATOM 633 N N . LYS A 1 79 ? -0.270 9.544 15.747 1.00 93.25 79 LYS A N 1
ATOM 634 C CA . LYS A 1 79 ? -0.290 10.731 16.611 1.00 93.25 79 LYS A CA 1
ATOM 635 C C . LYS A 1 79 ? -0.690 10.326 18.021 1.00 93.25 79 LYS A C 1
ATOM 637 O O . LYS A 1 79 ? -1.867 10.095 18.294 1.00 93.25 79 LYS A O 1
ATOM 642 N N . LYS A 1 80 ? 0.281 10.307 18.941 1.00 91.44 80 LYS A N 1
ATOM 643 C CA . LYS A 1 80 ? 0.087 9.858 20.332 1.00 91.44 80 LYS A CA 1
ATOM 644 C C . LYS A 1 80 ? -1.151 10.473 21.001 1.00 91.44 80 LYS A C 1
ATOM 646 O O . LYS A 1 80 ? -1.976 9.749 21.539 1.00 91.44 80 LYS A O 1
ATOM 651 N N . GLN A 1 81 ? -1.312 11.794 20.906 1.00 91.06 81 GLN A N 1
ATOM 652 C CA . GLN A 1 81 ? -2.406 12.529 21.556 1.00 91.06 81 GLN A CA 1
ATOM 653 C C . GLN A 1 81 ? -3.805 12.092 21.094 1.00 91.06 81 GLN A C 1
ATOM 655 O O . GLN A 1 81 ? -4.737 12.101 21.892 1.00 91.06 81 GLN A O 1
ATOM 660 N N . THR A 1 82 ? -3.950 11.710 19.825 1.00 88.50 82 THR A N 1
ATOM 661 C CA . THR A 1 82 ? -5.245 11.375 19.214 1.00 88.50 82 THR A CA 1
ATOM 662 C C . THR A 1 82 ? -5.514 9.871 19.224 1.00 88.50 82 THR A C 1
ATOM 664 O O . THR A 1 82 ? -6.665 9.452 19.329 1.00 88.50 82 THR A O 1
ATOM 667 N N . MET A 1 83 ? -4.461 9.057 19.109 1.00 94.50 83 MET A N 1
ATOM 668 C CA . MET A 1 83 ? -4.584 7.634 18.783 1.00 94.50 83 MET A CA 1
ATOM 669 C C . MET A 1 83 ? -4.310 6.695 19.962 1.00 94.50 83 MET A C 1
ATOM 671 O O . MET A 1 83 ? -4.920 5.637 20.024 1.00 94.50 83 MET A O 1
ATOM 675 N N . GLU A 1 84 ? -3.455 7.061 20.928 1.00 89.94 84 GLU A N 1
ATOM 676 C CA . GLU A 1 84 ? -3.003 6.140 21.995 1.00 89.94 84 GLU A CA 1
ATOM 677 C C . GLU A 1 84 ? -4.155 5.555 22.826 1.00 89.94 84 GLU A C 1
ATOM 679 O O . GLU A 1 84 ? -4.104 4.400 23.236 1.00 89.94 84 GLU A O 1
ATOM 684 N N . ASN A 1 85 ? -5.220 6.333 23.031 1.00 90.12 85 ASN A N 1
ATOM 685 C CA . ASN A 1 85 ? -6.382 5.918 23.813 1.00 90.12 85 ASN A CA 1
ATOM 686 C C . ASN A 1 85 ? -7.643 5.716 22.967 1.00 90.12 85 ASN A C 1
ATOM 688 O O . ASN A 1 85 ? -8.723 5.587 23.541 1.00 90.12 85 ASN A O 1
ATOM 692 N N . ASN A 1 86 ? -7.548 5.697 21.637 1.00 95.69 86 ASN A N 1
ATOM 693 C CA . ASN A 1 86 ? -8.709 5.551 20.765 1.00 95.69 86 ASN A CA 1
ATOM 694 C C . ASN A 1 86 ? -8.644 4.218 19.999 1.00 95.69 86 ASN A C 1
ATOM 696 O O . ASN A 1 86 ? -7.860 4.106 19.058 1.00 95.69 86 ASN A O 1
ATOM 700 N N . PRO A 1 87 ? -9.484 3.225 20.353 1.00 95.94 87 PRO A N 1
ATOM 701 C CA . PRO A 1 87 ? -9.421 1.892 19.755 1.00 95.94 87 PRO A CA 1
ATOM 702 C C . PRO A 1 87 ? -9.875 1.845 18.291 1.00 95.94 87 PRO A C 1
ATOM 704 O O . PRO A 1 87 ? -9.668 0.832 17.631 1.00 95.94 87 PRO A O 1
ATOM 707 N N . LEU A 1 88 ? -10.485 2.918 17.775 1.00 97.31 88 LEU A N 1
ATOM 708 C CA . LEU A 1 88 ? -10.877 3.016 16.370 1.00 97.31 88 LEU A CA 1
ATOM 709 C C . LEU A 1 88 ? -9.681 3.267 15.447 1.00 97.31 88 LEU A C 1
ATOM 711 O O . LEU A 1 88 ? -9.792 3.004 14.255 1.00 97.31 88 LEU A O 1
ATOM 715 N N . TRP A 1 89 ? -8.553 3.758 15.972 1.00 98.00 89 TRP A N 1
ATOM 716 C CA . TRP A 1 89 ? -7.318 3.911 15.206 1.00 98.00 89 TRP A CA 1
ATOM 717 C C . TRP A 1 89 ? -6.514 2.616 15.238 1.00 98.00 89 TRP A C 1
ATOM 719 O O . TRP A 1 89 ? -6.025 2.194 16.285 1.00 98.00 89 TRP A O 1
ATOM 729 N N . VAL A 1 90 ? -6.344 2.001 14.071 1.00 96.94 90 VAL A N 1
ATOM 730 C CA . VAL A 1 90 ? -5.698 0.696 13.927 1.00 96.94 90 VAL A CA 1
ATOM 731 C C . VAL A 1 90 ? -4.547 0.791 12.938 1.00 96.94 90 VAL A C 1
ATOM 733 O O . VAL A 1 90 ? -4.694 1.353 11.856 1.00 96.94 90 VAL A O 1
ATOM 736 N N . ASP A 1 91 ? -3.397 0.224 13.296 1.00 96.25 91 ASP A N 1
ATOM 737 C CA . ASP A 1 91 ? -2.257 0.094 12.386 1.00 96.25 91 ASP A CA 1
ATOM 738 C C . ASP A 1 91 ? -2.639 -0.776 11.178 1.00 96.25 91 ASP A C 1
ATOM 740 O O . ASP A 1 91 ? -3.007 -1.947 11.335 1.00 96.25 91 ASP A O 1
ATOM 744 N N . LEU A 1 92 ? -2.518 -0.220 9.969 1.00 95.94 92 LEU A N 1
ATOM 745 C CA . LEU A 1 92 ? -2.872 -0.917 8.728 1.00 95.94 92 LEU A CA 1
ATOM 746 C C . LEU A 1 92 ? -2.067 -2.203 8.542 1.00 95.94 92 LEU A C 1
ATOM 748 O O . LEU A 1 92 ? -2.613 -3.221 8.114 1.00 95.94 92 LEU A O 1
ATOM 752 N N . THR A 1 93 ? -0.787 -2.184 8.916 1.00 95.88 93 THR A N 1
ATOM 753 C CA . THR A 1 93 ? 0.078 -3.366 8.829 1.00 95.88 93 THR A CA 1
ATOM 754 C C . THR A 1 93 ? -0.503 -4.510 9.651 1.00 95.88 93 THR A C 1
ATOM 756 O O . THR A 1 93 ? -0.574 -5.654 9.205 1.00 95.88 93 THR A O 1
ATOM 759 N N . SER A 1 94 ? -0.967 -4.211 10.861 1.00 96.19 94 SER A N 1
ATOM 760 C CA . SER A 1 94 ? -1.585 -5.186 11.753 1.00 96.19 94 SER A CA 1
ATOM 761 C C . SER A 1 94 ? -2.916 -5.720 11.219 1.00 96.19 94 SER A C 1
ATOM 763 O O . SER A 1 94 ? -3.196 -6.906 11.422 1.00 96.19 94 SER A O 1
ATOM 765 N N . VAL A 1 95 ? -3.693 -4.910 10.490 1.00 96.44 95 VAL A N 1
ATOM 766 C CA . VAL A 1 95 ? -4.908 -5.361 9.785 1.00 96.44 95 VAL A CA 1
ATOM 767 C C . VAL A 1 95 ? -4.555 -6.358 8.677 1.00 96.44 95 VAL A C 1
ATOM 769 O O . VAL A 1 95 ? -5.049 -7.491 8.690 1.00 96.44 95 VAL A O 1
ATOM 772 N N . PHE A 1 96 ? -3.656 -5.986 7.757 1.00 95.50 96 PHE A N 1
ATOM 773 C CA . PHE A 1 96 ? -3.277 -6.831 6.615 1.00 95.50 96 PHE A CA 1
ATOM 774 C C . PHE A 1 96 ? -2.574 -8.123 7.042 1.00 95.50 96 PHE A C 1
ATOM 776 O O . PHE A 1 96 ? -2.822 -9.190 6.484 1.00 95.50 96 PHE A O 1
ATOM 783 N N . ARG A 1 97 ? -1.761 -8.065 8.100 1.00 95.44 97 ARG A N 1
ATOM 784 C CA . ARG A 1 97 ? -1.089 -9.235 8.686 1.00 95.44 97 ARG A CA 1
ATOM 785 C C . ARG A 1 97 ? -2.006 -10.093 9.564 1.00 95.44 97 ARG A C 1
ATOM 787 O O . ARG A 1 97 ? -1.541 -11.094 10.107 1.00 95.44 97 ARG A O 1
ATOM 794 N N . GLY A 1 98 ? -3.269 -9.700 9.751 1.00 94.81 98 GLY A N 1
ATOM 795 C CA . GLY A 1 98 ? -4.246 -10.423 10.571 1.00 94.81 98 GLY A CA 1
ATOM 796 C C . GLY A 1 98 ? -3.920 -10.455 12.068 1.00 94.81 98 GLY A C 1
ATOM 797 O O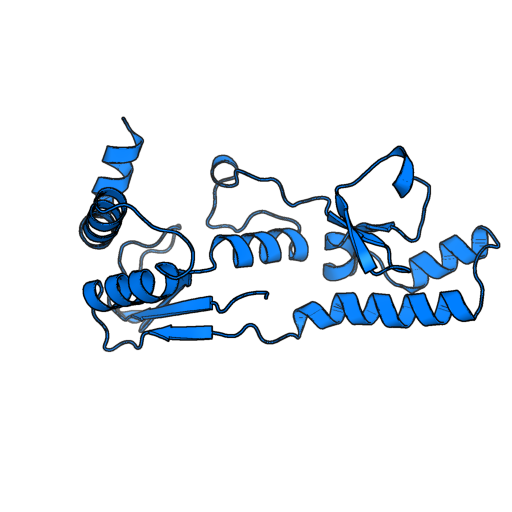 . GLY A 1 98 ? -4.388 -11.349 12.771 1.00 94.81 98 GLY A O 1
ATOM 798 N N . LYS A 1 99 ? -3.103 -9.511 12.554 1.00 96.25 99 LYS A N 1
ATOM 799 C CA . LYS A 1 99 ? -2.765 -9.362 13.980 1.00 96.25 99 LYS A CA 1
ATOM 800 C C . LYS A 1 99 ? -3.887 -8.698 14.774 1.00 96.25 99 LYS A C 1
ATOM 802 O O . LYS A 1 99 ? -4.004 -8.949 15.967 1.00 96.25 99 LYS A O 1
ATOM 807 N N . VAL A 1 100 ? -4.675 -7.857 14.110 1.00 96.19 100 VAL A N 1
ATOM 808 C CA . VAL A 1 100 ? -5.885 -7.232 14.651 1.00 96.19 100 VAL A CA 1
ATOM 809 C C . VAL A 1 100 ? -7.080 -7.738 13.855 1.00 96.19 100 VAL A C 1
ATOM 811 O O . VAL A 1 100 ? -6.982 -7.942 12.643 1.00 96.19 100 VAL A O 1
ATOM 814 N N . LYS A 1 101 ? -8.205 -7.948 14.537 1.00 96.88 101 LYS A N 1
ATOM 815 C CA . LYS A 1 101 ? -9.504 -8.281 13.946 1.00 96.88 101 LYS A CA 1
ATOM 816 C C . LYS A 1 101 ? -10.545 -7.240 14.344 1.00 96.88 101 LYS A C 1
ATOM 818 O O . LYS A 1 101 ? -10.453 -6.655 15.422 1.00 96.88 101 LYS A O 1
ATOM 823 N N . ALA A 1 102 ? -11.598 -7.102 13.541 1.00 97.12 102 ALA A N 1
ATOM 824 C CA . ALA A 1 102 ? -12.757 -6.273 13.879 1.00 97.12 102 ALA A CA 1
ATOM 825 C C . ALA A 1 102 ? -13.319 -6.601 15.278 1.00 97.12 102 ALA A C 1
ATOM 827 O O . ALA A 1 102 ? -13.641 -5.705 16.059 1.00 97.12 102 ALA A O 1
ATOM 828 N N . SER A 1 103 ? -13.332 -7.887 15.655 1.00 96.94 103 SER A N 1
ATOM 829 C CA . SER A 1 103 ? -13.792 -8.333 16.975 1.00 96.94 103 SER A CA 1
ATOM 830 C C . SER A 1 103 ? -12.973 -7.780 18.142 1.00 96.94 103 SER A C 1
ATOM 832 O O . SER A 1 103 ? -13.499 -7.663 19.246 1.00 96.94 103 SER A O 1
ATOM 834 N N . ASP A 1 104 ? -11.688 -7.484 17.935 1.00 97.50 104 ASP A N 1
ATOM 835 C CA . ASP A 1 104 ? -10.820 -6.953 18.991 1.00 97.50 104 ASP A CA 1
ATOM 836 C C . ASP A 1 104 ? -11.195 -5.497 19.294 1.00 97.50 104 ASP A C 1
ATOM 838 O O . ASP A 1 104 ? -11.337 -5.123 20.458 1.00 97.50 104 ASP A O 1
ATOM 842 N N . ILE A 1 105 ? -11.485 -4.721 18.245 1.00 97.31 105 ILE A N 1
ATOM 843 C CA . ILE A 1 105 ? -11.968 -3.336 18.333 1.00 97.31 105 ILE A CA 1
ATOM 844 C C . ILE A 1 105 ? -13.318 -3.293 19.059 1.00 97.31 105 ILE A C 1
ATOM 846 O O . ILE A 1 105 ? -13.498 -2.523 20.004 1.00 97.31 105 ILE A O 1
ATOM 850 N N . ARG A 1 106 ? -14.259 -4.165 18.669 1.00 97.50 106 ARG A N 1
ATOM 851 C CA . ARG A 1 106 ? -15.589 -4.226 19.297 1.00 97.50 106 ARG A CA 1
ATOM 852 C C . ARG A 1 106 ? -15.525 -4.605 20.767 1.00 97.50 106 ARG A C 1
ATOM 854 O O . ARG A 1 106 ? -16.190 -3.978 21.585 1.00 97.50 106 ARG A O 1
ATOM 861 N N . LYS A 1 107 ? -14.700 -5.593 21.132 1.00 97.44 107 LYS A N 1
ATOM 862 C CA . LYS A 1 107 ? -14.490 -5.970 22.540 1.00 97.44 107 LYS A CA 1
ATOM 863 C C . LYS A 1 107 ? -13.958 -4.796 23.357 1.00 97.44 107 LYS A C 1
ATOM 865 O O . LYS A 1 107 ? -14.457 -4.553 24.452 1.00 97.44 107 LYS A O 1
ATOM 870 N N . GLU A 1 108 ? -12.992 -4.058 22.820 1.00 96.38 108 GLU A N 1
ATOM 871 C CA . GLU A 1 108 ? -12.402 -2.904 23.498 1.00 96.38 108 GLU A CA 1
ATOM 872 C C . GLU A 1 108 ? -13.424 -1.771 23.697 1.00 96.38 108 GLU A C 1
ATOM 874 O O . GLU A 1 108 ? -13.560 -1.243 24.800 1.00 96.38 108 GLU A O 1
ATOM 879 N N . LEU A 1 109 ? -14.222 -1.451 22.674 1.00 97.12 109 LEU A N 1
ATOM 880 C CA . LEU A 1 109 ? -15.312 -0.470 22.778 1.00 97.12 109 LEU A CA 1
ATOM 881 C C . LEU A 1 109 ? -16.426 -0.920 23.732 1.00 97.12 109 LEU A C 1
ATOM 883 O O . LEU A 1 109 ? -16.959 -0.111 24.493 1.00 97.12 109 LEU A O 1
ATOM 887 N N . LYS A 1 110 ? -16.756 -2.215 23.738 1.00 96.75 110 LYS A N 1
ATOM 888 C CA . LYS A 1 110 ? -17.747 -2.795 24.650 1.00 96.75 110 LYS A CA 1
ATOM 889 C C . LYS A 1 110 ? -17.292 -2.691 26.102 1.00 96.75 110 LYS A C 1
ATOM 891 O O . LYS A 1 110 ? -18.076 -2.281 26.951 1.00 96.75 110 LYS A O 1
ATOM 896 N N . ASN A 1 111 ? -16.024 -2.994 26.381 1.00 96.44 111 ASN A N 1
ATOM 897 C CA . ASN A 1 111 ? -15.440 -2.857 27.718 1.00 96.44 111 ASN A CA 1
ATOM 898 C C . ASN A 1 111 ? -15.445 -1.401 28.209 1.00 96.44 111 ASN A C 1
ATOM 900 O O . ASN A 1 111 ? -15.557 -1.155 29.408 1.00 96.44 111 ASN A O 1
ATOM 904 N N . ARG A 1 112 ? -15.358 -0.437 27.285 1.00 95.50 112 ARG A N 1
ATOM 905 C CA . ARG A 1 112 ? -15.453 1.004 27.566 1.00 95.50 112 ARG A CA 1
ATOM 906 C C . ARG A 1 112 ? -16.891 1.520 27.670 1.00 95.50 112 ARG A C 1
ATOM 908 O O . ARG A 1 112 ? -17.082 2.673 28.042 1.00 95.50 112 ARG A O 1
ATOM 915 N N . GLY A 1 113 ? -17.892 0.699 27.348 1.00 95.56 113 GLY A N 1
ATOM 916 C CA . GLY A 1 113 ? -19.301 1.100 27.328 1.00 95.56 113 GLY A CA 1
ATOM 917 C C . GLY A 1 113 ? -19.656 2.078 26.203 1.00 95.56 113 GLY A C 1
ATOM 918 O O . GLY A 1 113 ? -20.648 2.789 26.314 1.00 95.56 113 GLY A O 1
ATOM 919 N N . THR A 1 114 ? -18.844 2.141 25.143 1.00 95.50 114 THR A N 1
ATOM 920 C CA . THR A 1 114 ? -19.011 3.077 24.015 1.00 95.50 114 THR A CA 1
ATOM 921 C C . THR A 1 114 ? -19.428 2.388 22.716 1.00 95.50 114 THR A C 1
ATOM 923 O O . THR A 1 114 ? -19.515 3.047 21.685 1.00 95.50 114 THR A O 1
ATOM 926 N N . LEU A 1 115 ? -19.635 1.067 22.736 1.00 96.88 115 LEU A N 1
ATOM 927 C CA . LEU A 1 115 ? -20.121 0.322 21.576 1.00 96.88 115 LEU A CA 1
ATOM 928 C C . LEU A 1 115 ? -21.641 0.477 21.453 1.00 96.88 115 LEU A C 1
ATOM 930 O O . LEU A 1 115 ? -22.370 0.163 22.394 1.00 96.88 115 LEU A O 1
ATOM 934 N N . THR A 1 116 ? -22.094 0.929 20.290 1.00 97.00 116 THR A N 1
ATOM 935 C CA . THR A 1 116 ? -23.501 0.935 19.871 1.00 97.00 116 THR A CA 1
ATOM 936 C C . THR A 1 116 ? -23.683 -0.036 18.709 1.00 97.00 116 THR A C 1
ATOM 938 O O . THR A 1 116 ? -22.711 -0.315 18.009 1.00 97.00 116 THR A O 1
ATOM 941 N N . ASP A 1 117 ? -24.910 -0.502 18.475 1.00 95.81 117 ASP A N 1
ATOM 942 C CA . ASP A 1 117 ? -25.219 -1.428 17.373 1.00 95.81 117 ASP A CA 1
ATOM 943 C C . ASP A 1 117 ? -24.795 -0.834 16.011 1.00 95.81 117 ASP A C 1
ATOM 945 O O . ASP A 1 117 ? -24.030 -1.456 15.281 1.00 95.81 117 ASP A O 1
ATOM 949 N N . ASP A 1 118 ? -25.135 0.435 15.744 1.00 96.38 118 ASP A N 1
ATOM 950 C CA . ASP A 1 118 ? -24.721 1.141 14.516 1.00 96.38 118 ASP A CA 1
ATOM 951 C C . ASP A 1 118 ? -23.191 1.203 14.333 1.00 96.38 118 ASP A C 1
ATOM 953 O O . ASP A 1 118 ? -22.679 1.177 13.214 1.00 96.38 118 ASP A O 1
ATOM 957 N N . LEU A 1 119 ? -22.439 1.321 15.434 1.00 97.06 119 LEU A N 1
ATOM 958 C CA . LEU A 1 119 ? -20.979 1.379 15.383 1.00 97.06 119 LEU A CA 1
ATOM 959 C C . LEU A 1 119 ? -20.380 -0.018 15.192 1.00 97.06 119 LEU A C 1
ATOM 961 O O . LEU A 1 119 ? -19.340 -0.143 14.552 1.00 97.06 119 LEU A O 1
ATOM 965 N N . GLU A 1 120 ? -21.006 -1.054 15.750 1.00 97.44 120 GLU A N 1
ATOM 966 C CA . GLU A 1 120 ? -20.620 -2.448 15.529 1.00 97.44 120 GLU A CA 1
ATOM 967 C C . GLU A 1 120 ? -20.718 -2.816 14.045 1.00 97.44 120 GLU A C 1
ATOM 969 O O . GLU A 1 120 ? -19.719 -3.288 13.493 1.00 97.44 120 GLU A O 1
ATOM 974 N N . ASP A 1 121 ? -21.846 -2.510 13.401 1.00 97.31 121 ASP A N 1
ATOM 975 C CA . ASP A 1 121 ? -22.049 -2.757 11.969 1.00 97.31 121 ASP A CA 1
ATOM 976 C C . ASP A 1 121 ? -21.028 -1.983 11.124 1.00 97.31 121 ASP A C 1
ATOM 978 O O . ASP A 1 121 ? -20.335 -2.560 10.282 1.00 97.31 121 ASP A O 1
ATOM 982 N N . LEU A 1 122 ? -20.837 -0.692 11.420 1.00 97.69 122 LEU A N 1
ATOM 983 C CA . LEU A 1 122 ? -19.877 0.151 10.707 1.00 97.69 122 LEU A CA 1
ATOM 984 C C . LEU A 1 122 ? -18.434 -0.354 10.845 1.00 97.69 122 LEU A C 1
ATOM 986 O O . LEU A 1 122 ? -17.659 -0.278 9.892 1.00 97.69 122 LEU A O 1
ATOM 990 N N . ILE A 1 123 ? -18.057 -0.874 12.017 1.00 98.19 123 ILE A N 1
ATOM 991 C CA . ILE A 1 123 ? -16.738 -1.478 12.225 1.00 98.19 123 ILE A CA 1
ATOM 992 C C . ILE A 1 123 ? -16.565 -2.701 11.333 1.00 98.19 123 ILE A C 1
ATOM 994 O O . ILE A 1 123 ? -15.511 -2.833 10.717 1.00 98.19 123 ILE A O 1
ATOM 998 N N . ASP A 1 124 ? -17.553 -3.593 11.273 1.00 97.31 124 ASP A N 1
ATOM 999 C CA . ASP A 1 124 ? -17.456 -4.805 10.459 1.00 97.31 124 ASP A CA 1
ATOM 1000 C C . ASP A 1 124 ? -17.387 -4.475 8.960 1.00 97.31 124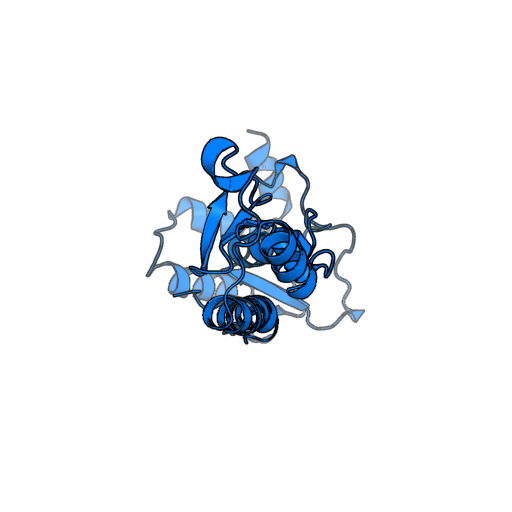 ASP A C 1
ATOM 1002 O O . ASP A 1 124 ? -16.503 -4.984 8.264 1.00 97.31 124 ASP A O 1
ATOM 1006 N N . GLU A 1 125 ? -18.223 -3.552 8.482 1.00 97.88 125 GLU A N 1
ATOM 1007 C CA . GLU A 1 125 ? -18.218 -3.096 7.088 1.00 97.88 125 GLU A CA 1
ATOM 1008 C C . GLU A 1 125 ? -16.892 -2.432 6.694 1.00 97.88 125 GLU A C 1
ATOM 1010 O O . GLU A 1 125 ? -16.255 -2.821 5.711 1.00 97.88 125 GLU A O 1
ATOM 1015 N N . ASN A 1 126 ? -16.436 -1.448 7.473 1.00 98.25 126 ASN A N 1
ATOM 1016 C CA . ASN A 1 126 ? -15.226 -0.694 7.151 1.00 98.25 126 ASN A CA 1
ATOM 1017 C C . ASN A 1 126 ? -13.960 -1.535 7.305 1.00 98.25 126 ASN A C 1
ATOM 1019 O O . ASN A 1 126 ? -13.019 -1.387 6.523 1.00 98.25 126 ASN A O 1
ATOM 1023 N N . PHE A 1 127 ? -13.914 -2.428 8.295 1.00 98.06 127 PHE A N 1
ATOM 1024 C CA . PHE A 1 127 ? -12.777 -3.322 8.464 1.00 98.06 127 PHE A CA 1
ATOM 1025 C C . PHE A 1 127 ? -12.645 -4.272 7.272 1.00 98.06 127 PHE A C 1
ATOM 1027 O O . PHE A 1 127 ? -11.534 -4.472 6.775 1.00 98.06 127 PHE A O 1
ATOM 1034 N N . GLU A 1 128 ? -13.760 -4.814 6.774 1.00 96.69 128 GLU A N 1
ATOM 1035 C CA . GLU A 1 128 ? -13.748 -5.649 5.574 1.00 96.69 128 GLU A CA 1
ATOM 1036 C C . GLU A 1 128 ? -13.379 -4.839 4.326 1.00 96.69 128 GLU A C 1
ATOM 1038 O O . GLU A 1 128 ? -12.526 -5.274 3.555 1.00 96.69 128 GLU A O 1
ATOM 1043 N N . ALA A 1 129 ? -13.903 -3.619 4.177 1.00 96.31 129 ALA A N 1
ATOM 1044 C CA . ALA A 1 129 ? -13.542 -2.728 3.074 1.00 96.31 129 ALA A CA 1
ATOM 1045 C C . ALA A 1 129 ? -12.034 -2.415 3.027 1.00 96.31 129 ALA A C 1
ATOM 1047 O O . ALA A 1 129 ? -11.447 -2.345 1.945 1.00 96.31 129 ALA A O 1
ATOM 1048 N N . VAL A 1 130 ? -11.382 -2.251 4.186 1.00 96.12 130 VAL A N 1
ATOM 1049 C CA . VAL A 1 130 ? -9.921 -2.082 4.269 1.00 96.12 130 VAL A CA 1
ATOM 1050 C C . VAL A 1 130 ? -9.199 -3.354 3.821 1.00 96.12 130 VAL A C 1
ATOM 1052 O O . VAL A 1 130 ? -8.230 -3.267 3.067 1.00 96.12 130 VAL A O 1
ATOM 1055 N N . ARG A 1 131 ? -9.659 -4.541 4.239 1.00 95.19 131 ARG A N 1
ATOM 1056 C CA . ARG A 1 131 ? -9.046 -5.822 3.841 1.00 95.19 131 ARG A CA 1
ATOM 1057 C C . ARG A 1 131 ? -9.190 -6.086 2.345 1.00 95.19 131 ARG A C 1
ATOM 1059 O O . ARG A 1 131 ? -8.204 -6.458 1.709 1.00 95.19 131 ARG A O 1
ATOM 1066 N N . SER A 1 132 ? -10.368 -5.826 1.783 1.00 94.25 132 SER A N 1
ATOM 1067 C CA . SER A 1 132 ? -10.680 -6.083 0.375 1.00 94.25 132 SER A CA 1
ATOM 1068 C C . SER A 1 132 ? -9.898 -5.191 -0.595 1.00 94.25 132 SER A C 1
ATOM 1070 O O . SER A 1 132 ? -9.914 -5.417 -1.802 1.00 94.25 132 SER A O 1
ATOM 1072 N N . VAL A 1 133 ? -9.177 -4.171 -0.105 1.00 90.62 133 VAL A N 1
ATOM 1073 C CA . VAL A 1 133 ? -8.221 -3.406 -0.926 1.00 90.62 133 VAL A CA 1
ATOM 1074 C C . VAL A 1 133 ? -7.167 -4.324 -1.553 1.00 90.62 133 VAL A C 1
ATOM 1076 O O . VAL A 1 133 ? -6.714 -4.043 -2.661 1.00 90.62 133 VAL A O 1
ATOM 1079 N N . MET A 1 134 ? -6.808 -5.426 -0.887 1.00 89.06 134 MET A N 1
ATOM 1080 C CA . MET A 1 134 ? -5.843 -6.399 -1.408 1.00 89.06 134 MET A CA 1
ATOM 1081 C C . MET A 1 134 ? -6.357 -7.185 -2.617 1.00 89.06 134 MET A C 1
ATOM 1083 O O . MET A 1 134 ? -5.549 -7.641 -3.422 1.00 89.06 134 MET A O 1
ATOM 1087 N N . ASP A 1 135 ? -7.676 -7.297 -2.773 1.00 90.44 135 ASP A N 1
ATOM 1088 C CA . ASP A 1 135 ? -8.311 -8.005 -3.891 1.00 90.44 135 ASP A CA 1
ATOM 1089 C C . ASP A 1 135 ? -8.487 -7.105 -5.119 1.00 90.44 135 ASP A C 1
ATOM 1091 O O . ASP A 1 135 ? -8.970 -7.525 -6.172 1.00 90.44 135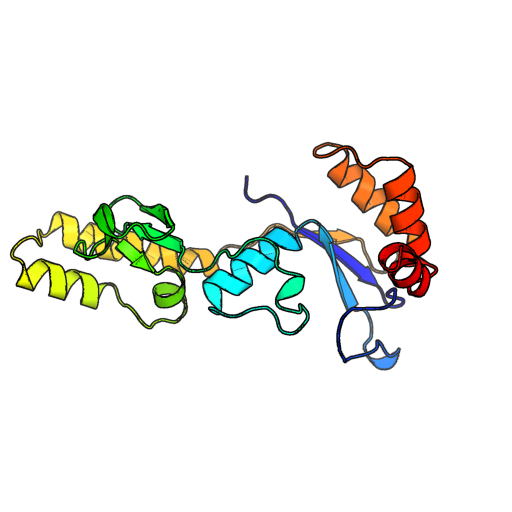 ASP A O 1
ATOM 1095 N N . ARG A 1 136 ? -8.124 -5.828 -4.988 1.00 87.25 136 ARG A N 1
ATOM 1096 C CA . ARG A 1 136 ? -8.353 -4.828 -6.016 1.00 87.25 136 ARG A CA 1
ATOM 1097 C C . ARG A 1 136 ? -7.328 -4.984 -7.133 1.00 87.25 136 ARG A C 1
ATOM 1099 O O . ARG A 1 136 ? -6.125 -4.845 -6.913 1.00 87.25 136 ARG A O 1
ATOM 1106 N N . GLU A 1 137 ? -7.813 -5.197 -8.352 1.00 84.75 137 GLU A N 1
ATOM 1107 C CA . GLU A 1 137 ? -6.943 -5.230 -9.524 1.00 84.75 137 GLU A CA 1
ATOM 1108 C C . GLU A 1 137 ? -6.284 -3.866 -9.743 1.00 84.75 137 GLU A C 1
ATOM 1110 O O . GLU A 1 137 ? -6.944 -2.824 -9.834 1.00 84.75 137 GLU A O 1
ATOM 1115 N N . PHE A 1 138 ? -4.955 -3.879 -9.829 1.00 81.75 138 PHE A N 1
ATOM 1116 C CA . PHE A 1 138 ? -4.175 -2.710 -10.197 1.00 81.75 138 PHE A CA 1
ATOM 1117 C C . PHE A 1 138 ? -4.049 -2.668 -11.722 1.00 81.75 138 PHE A C 1
ATOM 1119 O O . PHE A 1 138 ? -3.473 -3.597 -12.290 1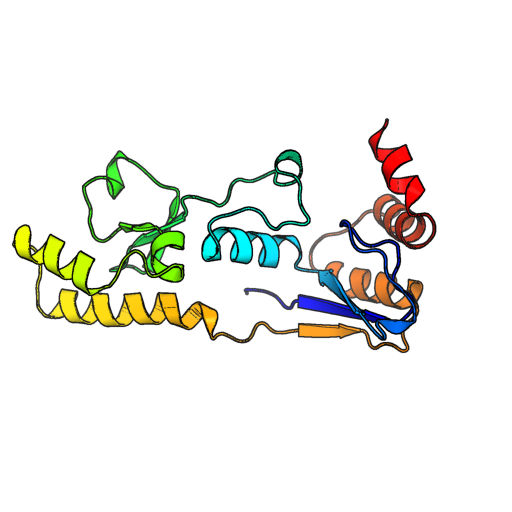.00 81.75 138 PHE A O 1
ATOM 1126 N N . PRO A 1 139 ? -4.546 -1.614 -12.400 1.00 86.88 139 PRO A N 1
ATOM 1127 C CA . PRO A 1 139 ? -4.402 -1.503 -13.843 1.00 86.88 139 PRO A CA 1
ATOM 1128 C C . PRO A 1 139 ? -2.929 -1.579 -14.244 1.00 86.88 139 PRO A C 1
ATOM 1130 O O . PRO A 1 139 ? -2.083 -0.900 -13.654 1.00 86.88 139 PRO A O 1
ATOM 1133 N N . GLU A 1 140 ? -2.638 -2.376 -15.267 1.00 88.50 140 GLU A N 1
ATOM 1134 C CA . GLU A 1 140 ? -1.298 -2.595 -15.804 1.00 88.50 140 GLU A CA 1
ATOM 1135 C C . GLU A 1 140 ? -1.297 -2.312 -17.313 1.00 88.50 140 GLU A C 1
ATOM 1137 O O . GLU A 1 140 ? -2.160 -2.785 -18.051 1.00 88.50 140 GLU A O 1
ATOM 1142 N N . GLN A 1 141 ? -0.320 -1.534 -17.773 1.00 89.94 141 GLN A N 1
ATOM 1143 C CA . GLN A 1 141 ? 0.043 -1.399 -19.179 1.00 89.94 141 GLN A CA 1
ATOM 1144 C C . GLN A 1 141 ? 1.337 -2.165 -19.414 1.00 89.94 141 GLN A C 1
ATOM 1146 O O . GLN A 1 141 ? 2.335 -1.919 -18.738 1.00 89.94 141 GLN A O 1
ATOM 1151 N N . ILE A 1 142 ? 1.310 -3.077 -20.381 1.00 91.88 142 ILE A N 1
ATOM 1152 C CA . ILE A 1 142 ? 2.417 -3.989 -20.652 1.00 91.88 142 ILE A CA 1
ATOM 1153 C C . ILE A 1 142 ? 3.057 -3.606 -21.982 1.00 91.88 142 ILE A C 1
ATOM 1155 O O . ILE A 1 142 ? 2.408 -3.619 -23.029 1.00 91.88 142 ILE A O 1
ATOM 1159 N N . ILE A 1 143 ? 4.349 -3.302 -21.942 1.00 91.56 143 ILE A N 1
ATOM 1160 C CA . ILE A 1 143 ? 5.204 -3.231 -23.120 1.00 91.56 143 ILE A CA 1
ATOM 1161 C C . ILE A 1 143 ? 5.589 -4.676 -23.483 1.00 91.56 143 ILE A C 1
ATOM 1163 O O . ILE A 1 143 ? 6.133 -5.387 -22.630 1.00 91.56 143 ILE A O 1
ATOM 1167 N N . PRO A 1 144 ? 5.299 -5.139 -24.710 1.00 93.38 144 PRO A N 1
ATOM 1168 C CA . PRO A 1 144 ? 5.461 -6.541 -25.081 1.00 93.38 144 PRO A CA 1
ATOM 1169 C C . PRO A 1 144 ? 6.931 -6.945 -25.252 1.00 93.38 144 PRO A C 1
ATOM 1171 O O . PRO A 1 144 ? 7.787 -6.113 -25.544 1.00 93.38 144 PRO A O 1
ATOM 1174 N N . VAL A 1 145 ? 7.185 -8.259 -25.204 1.00 91.56 145 VAL A N 1
ATOM 1175 C CA . VAL A 1 145 ? 8.513 -8.890 -25.386 1.00 91.56 145 VAL A CA 1
ATOM 1176 C C . VAL A 1 145 ? 9.224 -8.492 -26.681 1.00 91.56 145 VAL A C 1
ATOM 1178 O O . VAL A 1 145 ? 10.450 -8.477 -26.731 1.00 91.56 145 VAL A O 1
ATOM 1181 N N . ALA A 1 146 ? 8.470 -8.159 -27.730 1.00 91.25 146 ALA A N 1
ATOM 1182 C CA . ALA A 1 146 ? 9.031 -7.733 -29.009 1.00 91.25 146 ALA A CA 1
ATOM 1183 C C . ALA A 1 146 ? 9.693 -6.342 -28.959 1.00 91.25 146 ALA A C 1
ATOM 1185 O O . ALA A 1 146 ? 10.467 -6.022 -29.858 1.00 91.25 146 ALA A O 1
ATOM 1186 N N . ALA A 1 147 ? 9.390 -5.525 -27.944 1.00 88.94 147 ALA A N 1
ATOM 1187 C CA . ALA A 1 147 ? 9.958 -4.193 -27.807 1.00 88.94 147 ALA A CA 1
ATOM 1188 C C . ALA A 1 147 ? 11.422 -4.256 -27.355 1.00 88.94 147 ALA A C 1
ATOM 1190 O O . ALA A 1 147 ? 11.788 -4.958 -26.410 1.00 88.94 147 ALA A O 1
ATOM 1191 N N . SER A 1 148 ? 12.255 -3.460 -28.011 1.00 87.62 148 SER A N 1
ATOM 1192 C CA . SER A 1 148 ? 13.639 -3.215 -27.622 1.00 87.62 148 SER A CA 1
ATOM 1193 C C . SER A 1 148 ? 13.737 -2.355 -26.354 1.00 87.62 148 SER A C 1
ATOM 1195 O O . SER A 1 148 ? 12.808 -1.630 -25.999 1.00 87.62 148 SER A O 1
ATOM 1197 N N . ILE A 1 149 ? 14.916 -2.358 -25.711 1.00 82.56 149 ILE A N 1
ATOM 1198 C CA . ILE A 1 149 ? 15.237 -1.455 -24.585 1.00 82.56 149 ILE A CA 1
ATOM 1199 C C . ILE A 1 149 ? 14.915 0.003 -24.936 1.00 82.56 149 ILE A C 1
ATOM 1201 O O . ILE A 1 149 ? 14.339 0.721 -24.124 1.00 82.56 149 ILE A O 1
ATOM 1205 N N . LYS A 1 150 ? 15.270 0.438 -26.151 1.00 82.81 150 LYS A N 1
ATOM 1206 C CA . LYS A 1 150 ? 15.036 1.811 -26.601 1.00 82.81 150 LYS A CA 1
ATOM 1207 C C . LYS A 1 150 ? 13.544 2.133 -26.651 1.00 82.81 150 LYS A C 1
ATOM 1209 O O . LYS A 1 150 ? 13.126 3.125 -26.072 1.00 82.81 150 LYS A O 1
ATOM 1214 N N . GLU A 1 151 ? 12.749 1.275 -27.287 1.00 85.25 151 GLU A N 1
ATOM 1215 C CA . GLU A 1 151 ? 11.296 1.466 -27.382 1.00 85.25 151 GLU A CA 1
ATOM 1216 C C . GLU A 1 151 ? 10.637 1.452 -26.001 1.00 85.25 151 GLU A C 1
ATOM 1218 O O . GLU A 1 151 ? 9.756 2.263 -25.734 1.00 85.25 151 GLU A O 1
ATOM 1223 N N . ALA A 1 152 ? 11.095 0.584 -25.095 1.00 86.31 152 ALA A N 1
ATOM 1224 C CA . ALA A 1 152 ? 10.591 0.542 -23.728 1.00 86.31 152 ALA A CA 1
ATOM 1225 C C . ALA A 1 152 ? 10.876 1.844 -22.956 1.00 86.31 152 ALA A C 1
ATOM 1227 O O . ALA A 1 152 ? 10.000 2.345 -22.248 1.00 86.31 152 ALA A O 1
ATOM 1228 N N . ILE A 1 153 ? 12.074 2.417 -23.124 1.00 81.31 153 ILE A N 1
ATOM 1229 C CA . ILE A 1 153 ? 12.446 3.718 -22.547 1.00 81.31 153 ILE A CA 1
ATOM 1230 C C . ILE A 1 153 ? 11.611 4.847 -23.164 1.00 81.31 153 ILE A C 1
ATOM 1232 O O . ILE A 1 153 ? 11.098 5.691 -22.429 1.00 81.31 153 ILE A O 1
ATOM 1236 N N . ASP A 1 154 ? 11.437 4.849 -24.486 1.00 82.25 154 ASP A N 1
ATOM 1237 C CA . ASP A 1 154 ? 10.669 5.874 -25.199 1.00 82.25 154 ASP A CA 1
ATOM 1238 C C . ASP A 1 154 ? 9.186 5.849 -24.773 1.00 82.25 154 ASP A C 1
ATOM 1240 O O . ASP A 1 154 ? 8.597 6.894 -24.491 1.00 82.25 154 ASP A O 1
ATOM 1244 N N . ILE A 1 155 ? 8.586 4.661 -24.630 1.00 84.38 155 ILE A N 1
ATOM 1245 C CA . ILE A 1 155 ? 7.216 4.496 -24.115 1.00 84.38 155 ILE A CA 1
ATOM 1246 C C . ILE A 1 155 ? 7.119 4.963 -22.661 1.00 84.38 155 ILE A C 1
ATOM 1248 O O . ILE A 1 155 ? 6.202 5.714 -22.323 1.00 84.38 155 ILE A O 1
ATOM 1252 N N . PHE A 1 156 ? 8.062 4.558 -21.802 1.00 81.62 156 PHE A N 1
ATOM 1253 C CA . PHE A 1 156 ? 8.120 5.033 -20.417 1.00 81.62 156 PHE A CA 1
ATOM 1254 C C . PHE A 1 156 ? 8.150 6.560 -20.347 1.00 81.62 156 PHE A C 1
ATOM 1256 O O . PHE A 1 156 ? 7.433 7.149 -19.535 1.00 81.62 156 PHE A O 1
ATOM 1263 N N . TYR A 1 157 ? 8.923 7.205 -21.219 1.00 75.25 157 TYR A N 1
ATOM 1264 C CA . TYR A 1 157 ? 8.968 8.656 -21.300 1.00 75.25 157 TYR A CA 1
ATOM 1265 C C . TYR A 1 157 ? 7.625 9.254 -21.724 1.00 75.25 157 TYR A C 1
ATOM 1267 O O . TYR A 1 157 ? 7.118 10.125 -21.025 1.00 75.25 157 TYR A O 1
ATOM 1275 N N . ILE A 1 158 ? 7.013 8.774 -22.812 1.00 79.00 158 ILE A N 1
ATOM 1276 C CA . ILE A 1 158 ? 5.733 9.304 -23.318 1.00 79.00 158 ILE A CA 1
ATOM 1277 C C . ILE A 1 158 ? 4.636 9.223 -22.247 1.00 79.00 158 ILE A C 1
ATOM 1279 O O . ILE A 1 158 ? 3.883 10.179 -22.055 1.00 79.00 158 ILE A O 1
ATOM 1283 N N . VAL A 1 159 ? 4.570 8.106 -21.517 1.00 76.00 159 VAL A N 1
ATOM 1284 C CA . VAL A 1 159 ? 3.590 7.906 -20.439 1.00 76.00 159 VAL A CA 1
ATOM 1285 C C . VAL A 1 159 ? 3.839 8.867 -19.267 1.00 76.00 159 VAL A C 1
ATOM 1287 O O . VAL A 1 159 ? 2.883 9.385 -18.690 1.00 76.00 159 VAL A O 1
ATOM 1290 N N . ASN A 1 160 ? 5.102 9.167 -18.940 1.00 65.75 160 ASN A N 1
ATOM 1291 C CA . ASN A 1 160 ? 5.463 10.060 -17.831 1.00 65.75 160 ASN A CA 1
ATOM 1292 C C . ASN A 1 160 ? 5.521 11.552 -18.195 1.00 65.75 160 ASN A C 1
ATOM 1294 O O . ASN A 1 160 ? 5.376 12.393 -17.307 1.00 65.75 160 ASN A O 1
ATOM 1298 N N . ALA A 1 161 ? 5.663 11.898 -19.476 1.00 63.09 161 ALA A N 1
ATOM 1299 C CA . ALA A 1 161 ? 5.737 13.278 -19.960 1.00 63.09 161 ALA A CA 1
ATOM 1300 C C . ALA A 1 161 ? 4.438 14.072 -19.719 1.00 63.09 161 ALA A C 1
ATOM 1302 O O . ALA A 1 161 ? 4.460 15.297 -19.668 1.00 63.09 161 ALA A O 1
ATOM 1303 N N . SER A 1 162 ? 3.306 13.389 -19.508 1.00 56.38 162 SER A N 1
ATOM 1304 C CA . SER A 1 162 ? 2.050 14.034 -19.088 1.00 56.38 162 SER A CA 1
ATOM 1305 C C . SER A 1 162 ? 1.984 14.336 -17.580 1.00 56.38 162 SER A C 1
ATOM 1307 O O . SER A 1 162 ? 1.012 14.938 -17.128 1.00 56.38 162 SER A O 1
ATOM 1309 N N . GLY A 1 163 ? 2.977 13.901 -16.791 1.00 55.94 163 GLY A N 1
ATOM 1310 C CA . GLY A 1 163 ? 3.000 14.016 -15.328 1.00 55.94 163 GLY A CA 1
ATOM 1311 C C . GLY A 1 163 ? 4.185 14.818 -14.779 1.00 55.94 163 GLY A C 1
ATOM 1312 O O . GLY A 1 163 ? 3.980 15.855 -14.152 1.00 55.94 163 GLY A O 1
ATOM 1313 N N . VAL A 1 164 ? 5.420 14.345 -14.994 1.00 49.19 164 VAL A N 1
ATOM 1314 C CA . VAL A 1 164 ? 6.664 14.967 -14.495 1.00 49.19 164 VAL A CA 1
ATOM 1315 C C . VAL A 1 164 ? 7.656 15.097 -15.651 1.00 49.19 164 VAL A C 1
ATOM 1317 O O . VAL A 1 164 ? 8.031 14.102 -16.265 1.00 49.19 164 VAL A O 1
ATOM 1320 N N . ASN A 1 165 ? 8.110 16.320 -15.936 1.00 50.50 165 ASN A N 1
ATOM 1321 C CA . ASN A 1 165 ? 9.115 16.569 -16.972 1.00 50.50 165 ASN A CA 1
ATOM 1322 C C . ASN A 1 165 ? 10.501 16.124 -16.486 1.00 50.50 165 ASN A C 1
ATOM 1324 O O . ASN A 1 165 ? 11.136 16.832 -15.707 1.00 50.50 165 ASN A O 1
ATOM 1328 N N . LEU A 1 166 ? 10.966 14.965 -16.958 1.00 55.12 166 LEU A N 1
ATOM 1329 C CA . LEU A 1 166 ? 12.375 14.577 -16.872 1.00 55.12 166 LEU A CA 1
ATOM 1330 C C . LEU A 1 166 ? 13.201 15.455 -17.821 1.00 55.12 166 LEU A C 1
ATOM 1332 O O . LEU A 1 166 ? 12.790 15.726 -18.949 1.00 55.12 166 LEU A O 1
ATOM 1336 N N . THR A 1 167 ? 14.367 15.892 -17.364 1.00 59.12 167 THR A N 1
ATOM 1337 C CA . THR A 1 167 ? 15.333 16.649 -18.168 1.00 59.12 167 THR A CA 1
ATOM 1338 C C . THR A 1 167 ? 16.009 15.757 -19.216 1.00 59.12 167 THR A C 1
ATOM 1340 O O . THR A 1 167 ? 16.170 14.552 -19.014 1.00 59.12 167 THR A O 1
ATOM 1343 N N . ASP A 1 168 ? 16.504 16.345 -20.310 1.00 54.53 168 ASP A N 1
ATOM 1344 C CA . ASP A 1 168 ? 17.286 15.628 -21.336 1.00 54.53 168 ASP A CA 1
ATOM 1345 C C . ASP A 1 168 ? 18.508 14.893 -20.753 1.00 54.53 168 ASP A C 1
ATOM 1347 O O . ASP A 1 168 ? 18.926 13.850 -21.256 1.00 54.53 168 ASP A O 1
ATOM 1351 N N . ALA A 1 169 ? 19.066 15.403 -19.650 1.00 55.12 169 ALA A N 1
ATOM 1352 C CA . ALA A 1 169 ? 20.156 14.760 -18.923 1.00 55.12 169 ALA A CA 1
ATOM 1353 C C . ALA A 1 169 ? 19.699 13.491 -18.182 1.00 55.12 169 ALA A C 1
ATOM 1355 O O . ALA A 1 169 ? 20.418 12.494 -18.179 1.00 55.12 169 ALA A O 1
ATOM 1356 N N . GLU A 1 170 ? 18.505 13.498 -17.586 1.00 60.56 170 GLU A N 1
ATOM 1357 C CA . GLU A 1 170 ? 17.907 12.312 -16.960 1.00 60.56 170 GLU A CA 1
ATOM 1358 C C . GLU A 1 170 ? 17.516 11.266 -18.009 1.00 60.56 170 GLU A C 1
ATOM 1360 O O . GLU A 1 170 ? 17.685 10.072 -17.769 1.00 60.56 170 GLU A O 1
ATOM 1365 N N . LEU A 1 171 ? 17.084 11.707 -19.196 1.00 61.38 171 LEU A N 1
ATOM 1366 C CA . LEU A 1 171 ? 16.827 10.845 -20.352 1.00 61.38 171 LEU A CA 1
ATOM 1367 C C . LEU A 1 171 ? 18.098 10.173 -20.866 1.00 61.38 171 LEU A C 1
ATOM 1369 O O . LEU A 1 171 ? 18.142 8.948 -21.008 1.00 61.38 171 LEU A O 1
ATOM 1373 N N . ALA A 1 172 ? 19.151 10.958 -21.090 1.00 58.03 172 ALA A N 1
ATOM 1374 C CA . ALA A 1 172 ? 20.449 10.433 -21.485 1.00 58.03 172 ALA A CA 1
ATOM 1375 C C . ALA A 1 172 ? 20.993 9.472 -20.422 1.00 58.03 172 ALA A C 1
ATOM 1377 O O . ALA A 1 172 ? 21.487 8.402 -20.761 1.00 58.03 172 ALA A O 1
ATOM 1378 N N . LEU A 1 173 ? 20.849 9.795 -19.133 1.00 62.09 173 LEU A N 1
ATOM 1379 C CA . LEU A 1 173 ? 21.285 8.928 -18.043 1.00 62.09 173 LEU A CA 1
ATOM 1380 C C . LEU A 1 173 ? 20.464 7.635 -17.958 1.00 62.09 173 LEU A C 1
ATOM 1382 O O . LEU A 1 173 ? 21.045 6.586 -17.685 1.00 62.09 173 LEU A O 1
ATOM 1386 N N . ALA A 1 174 ? 19.151 7.674 -18.201 1.00 64.50 174 ALA A N 1
ATOM 1387 C CA . ALA A 1 174 ? 18.301 6.484 -18.241 1.00 64.50 174 ALA A CA 1
ATOM 1388 C C . ALA A 1 174 ? 18.683 5.562 -19.408 1.00 64.50 174 ALA A C 1
ATOM 1390 O O . ALA A 1 174 ? 18.845 4.358 -19.207 1.00 64.50 174 ALA A O 1
ATOM 1391 N N . GLN A 1 175 ? 18.918 6.128 -20.597 1.00 63.53 175 GLN A N 1
ATOM 1392 C CA . GLN A 1 175 ? 19.430 5.386 -21.751 1.00 63.53 175 GLN A CA 1
ATOM 1393 C C . GLN A 1 175 ? 20.819 4.806 -21.469 1.00 63.53 175 GLN A C 1
ATOM 1395 O O . GLN A 1 175 ? 21.017 3.600 -21.604 1.00 63.53 175 GLN A O 1
ATOM 1400 N N . ILE A 1 176 ? 21.763 5.624 -20.998 1.00 60.00 176 ILE A N 1
ATOM 1401 C CA . ILE A 1 176 ? 23.118 5.180 -20.652 1.00 60.00 176 ILE A CA 1
ATOM 1402 C C . ILE A 1 176 ? 23.072 4.097 -19.575 1.00 60.00 176 ILE A C 1
ATOM 1404 O O . ILE A 1 176 ? 23.755 3.098 -19.720 1.00 60.00 176 ILE A O 1
ATOM 1408 N N . SER A 1 177 ? 22.239 4.226 -18.542 1.00 61.28 177 SER A N 1
ATOM 1409 C CA . SER A 1 177 ? 22.121 3.213 -17.481 1.00 61.28 177 SER A CA 1
ATOM 1410 C C . SER A 1 177 ? 21.451 1.922 -17.962 1.00 61.28 177 SER A C 1
ATOM 1412 O O . SER A 1 177 ? 21.690 0.866 -17.384 1.00 61.28 177 SER A O 1
ATOM 1414 N N . GLY A 1 178 ? 20.615 1.990 -19.004 1.00 60.81 178 GLY A N 1
ATOM 1415 C CA . GLY A 1 178 ? 20.032 0.813 -19.648 1.00 60.81 178 GLY A CA 1
ATOM 1416 C C . GLY A 1 178 ? 21.049 0.013 -20.469 1.00 60.81 178 GLY A C 1
ATOM 1417 O O . GLY A 1 178 ? 20.977 -1.213 -20.488 1.00 60.81 178 GLY A O 1
ATOM 1418 N N . TYR A 1 179 ? 22.007 0.692 -21.112 1.00 59.91 179 TYR A N 1
ATOM 1419 C CA . TYR A 1 179 ? 23.039 0.072 -21.960 1.00 59.91 179 TYR A CA 1
ATOM 1420 C C . TYR A 1 179 ? 24.388 -0.156 -21.257 1.00 59.91 179 TYR A C 1
ATOM 1422 O O . TYR A 1 179 ? 25.150 -1.028 -21.668 1.00 59.91 179 TYR A O 1
ATOM 1430 N N . TRP A 1 180 ? 24.690 0.616 -20.214 1.00 62.53 180 TRP A N 1
ATOM 1431 C CA . TRP A 1 180 ? 25.930 0.591 -19.440 1.00 62.53 180 TRP A CA 1
ATOM 1432 C C . TRP A 1 180 ? 25.609 0.671 -17.936 1.00 62.53 180 TRP A C 1
ATOM 1434 O O . TRP A 1 180 ? 25.667 1.747 -17.331 1.00 62.53 180 TRP A O 1
ATOM 1444 N N . PRO A 1 181 ? 25.227 -0.459 -17.317 1.00 60.09 181 PRO A N 1
ATOM 1445 C CA . PRO A 1 181 ? 24.793 -0.505 -15.921 1.00 60.09 181 PRO A CA 1
ATOM 1446 C C . PRO A 1 181 ? 25.808 0.083 -14.928 1.00 60.09 181 PRO A C 1
ATOM 1448 O O . PRO A 1 181 ? 25.425 0.782 -13.987 1.00 60.09 181 PRO A O 1
ATOM 1451 N N . GLU A 1 182 ? 27.107 -0.108 -15.180 1.00 63.03 182 GLU A N 1
ATOM 1452 C CA . GLU A 1 182 ? 28.210 0.381 -14.345 1.00 63.03 182 GLU A CA 1
ATOM 1453 C C . GLU A 1 182 ? 28.344 1.913 -14.365 1.00 63.03 182 GLU A C 1
ATOM 1455 O O . GLU A 1 182 ? 28.889 2.504 -13.427 1.00 63.03 182 GLU A O 1
ATOM 1460 N N . ALA A 1 183 ? 27.803 2.586 -15.390 1.00 61.44 183 ALA A N 1
ATOM 1461 C CA . ALA A 1 183 ? 27.751 4.046 -15.437 1.00 61.44 183 ALA A CA 1
ATOM 1462 C C . ALA A 1 183 ? 26.995 4.611 -14.228 1.00 61.44 183 ALA A C 1
ATOM 1464 O O . ALA A 1 183 ? 27.371 5.646 -13.679 1.00 61.44 183 ALA A O 1
ATOM 1465 N N . ARG A 1 184 ? 25.956 3.907 -13.762 1.00 62.06 184 ARG A N 1
ATOM 1466 C CA . ARG A 1 184 ? 25.130 4.338 -12.631 1.00 62.06 184 ARG A CA 1
ATOM 1467 C C . ARG A 1 184 ? 25.930 4.448 -11.333 1.00 62.06 184 ARG A C 1
ATOM 1469 O O . ARG A 1 184 ? 25.700 5.378 -10.559 1.00 62.06 184 ARG A O 1
ATOM 1476 N N . ASP A 1 185 ? 26.855 3.524 -11.098 1.00 65.81 185 ASP A N 1
ATOM 1477 C CA . ASP A 1 185 ? 27.703 3.530 -9.904 1.00 65.81 185 ASP A CA 1
ATOM 1478 C C . ASP A 1 185 ? 28.798 4.601 -10.003 1.00 65.81 185 ASP A C 1
ATOM 1480 O O . ASP A 1 185 ? 29.074 5.288 -9.019 1.00 65.81 185 ASP A O 1
ATOM 1484 N N . LEU A 1 186 ? 29.335 4.836 -11.205 1.00 62.59 186 LEU A N 1
ATOM 1485 C CA . LEU A 1 186 ? 30.264 5.937 -11.489 1.00 62.59 186 LEU A CA 1
ATOM 1486 C C . LEU A 1 186 ? 29.639 7.318 -11.235 1.00 62.59 186 LEU A C 1
ATOM 1488 O O . LEU A 1 186 ? 30.297 8.187 -10.663 1.00 62.59 186 LEU A O 1
ATOM 1492 N N . PHE A 1 187 ? 28.375 7.525 -11.618 1.00 62.22 187 PHE A N 1
ATOM 1493 C CA . PHE A 1 187 ? 27.667 8.787 -11.370 1.00 62.22 187 PHE A CA 1
ATOM 1494 C C . PHE A 1 187 ? 27.273 8.986 -9.902 1.00 62.22 187 PHE A C 1
ATOM 1496 O O . PHE A 1 187 ? 27.193 10.125 -9.459 1.00 62.22 187 PHE A O 1
ATOM 1503 N N . LYS A 1 188 ? 27.052 7.908 -9.138 1.00 58.69 188 LYS A N 1
ATOM 1504 C CA . LYS A 1 188 ? 26.772 7.978 -7.692 1.00 58.69 188 LYS A CA 1
ATOM 1505 C C . LYS A 1 188 ? 28.008 8.235 -6.829 1.00 58.69 188 LYS A C 1
ATOM 1507 O O . LYS A 1 188 ? 27.858 8.624 -5.676 1.00 58.69 188 LYS A O 1
ATOM 1512 N N . ALA A 1 189 ? 29.200 7.942 -7.345 1.00 59.75 189 ALA A N 1
ATOM 1513 C CA . ALA A 1 189 ? 30.464 8.104 -6.628 1.00 59.75 189 ALA A CA 1
ATOM 1514 C C . ALA A 1 189 ? 31.035 9.537 -6.691 1.00 59.75 189 ALA A C 1
ATOM 1516 O O . ALA A 1 189 ? 32.072 9.797 -6.079 1.00 59.75 189 ALA A O 1
ATOM 1517 N N . LYS A 1 190 ? 30.387 10.444 -7.432 1.00 42.25 190 LYS A N 1
ATOM 1518 C CA . LYS A 1 190 ? 30.673 11.885 -7.463 1.00 42.25 190 LYS A CA 1
ATOM 1519 C C . LYS A 1 190 ? 29.654 12.653 -6.636 1.00 42.25 190 LYS A C 1
ATOM 1521 O O . LYS A 1 190 ? 30.077 13.663 -6.038 1.00 42.25 190 LYS A O 1
#

Secondary structure (DSSP, 8-state):
----EEEEEESS--PPSSS----GGG--EEEEEE-HHHHHHHHHHHHSS--TTS-GGG--S----EEEETTT--EEE--HHHHTT-TTEEEHHHHHTTSS-HHHHHHHHHHTT---HHHHHHHHHHHHHHHGGGGPPPPEEEE-TT--HHHHHHHHHHHHHTT----HHHHHHHHHHHH-TTHHHHHHT-